Protein AF-A0A2D9I6U7-F1 (afdb_monomer)

Radius of gyration: 21.04 Å; Cα contacts (8 Å, |Δi|>4): 137; chains: 1; bounding box: 51×31×66 Å

pLDDT: mean 86.81, std 11.87, range [33.44, 97.38]

Foldseek 3Di:
DQAAFAADPPARPLVVVLVVLVVLVVVLVVVLVVLVVVLVVVCVVVVPDPVVNVVSVVVSVVVNLVSLQVSLLVVLVSLLVSLLVSLLVSVVVVVDDPVVSVVLCPDDVPRDSLNSSVSSCVSNVHDPLPVLSVLSVVSVVLSVCVVPDVVCCVVRGQDPVSSVVNSVSSSVNSVVSSVRHDHDPPPPD

Nearest PDB structures (foldseek):
  8glv-assembly1_Em  TM=2.789E-01  e=3.039E+00  Chlamydomonas reinhardtii
  7vg4-assembly1_A  TM=2.888E-01  e=3.902E+00  Methylorubrum extorquens AM1
  2cmr-assembly1_A  TM=2.582E-01  e=7.105E+00  Human immunodeficiency virus 1

Structure (mmCIF, N/CA/C/O backbone):
data_AF-A0A2D9I6U7-F1
#
_entry.id   AF-A0A2D9I6U7-F1
#
loop_
_atom_site.group_PDB
_atom_site.id
_atom_site.type_symbol
_atom_site.label_atom_id
_atom_site.label_alt_id
_atom_site.label_comp_id
_atom_site.label_asym_id
_atom_site.label_entity_id
_atom_site.label_seq_id
_atom_site.pdbx_PDB_ins_code
_atom_site.Cartn_x
_atom_site.Cartn_y
_atom_site.Cartn_z
_atom_site.occupancy
_atom_site.B_iso_or_equiv
_atom_site.auth_seq_id
_atom_site.auth_comp_id
_atom_site.auth_asym_id
_atom_site.auth_atom_id
_atom_site.pdbx_PDB_model_num
ATOM 1 N N . MET A 1 1 ? -17.212 -1.244 26.642 1.00 57.50 1 MET A N 1
ATOM 2 C CA . MET A 1 1 ? -17.766 -0.386 25.574 1.00 57.50 1 MET A CA 1
ATOM 3 C C . MET A 1 1 ? -17.287 -0.973 24.260 1.00 57.50 1 MET A C 1
ATOM 5 O O . MET A 1 1 ? -16.111 -1.303 24.193 1.00 57.50 1 MET A O 1
ATOM 9 N N . ALA A 1 2 ? -18.174 -1.220 23.296 1.00 78.88 2 ALA A N 1
ATOM 10 C CA . ALA A 1 2 ? -17.746 -1.692 21.978 1.00 78.88 2 ALA A CA 1
ATOM 11 C C . ALA A 1 2 ? -17.066 -0.528 21.247 1.00 78.88 2 ALA A C 1
ATOM 13 O O . ALA A 1 2 ? -17.628 0.569 21.226 1.00 78.88 2 ALA A O 1
ATOM 14 N N . LEU A 1 3 ? -15.861 -0.754 20.724 1.00 87.62 3 LEU A N 1
ATOM 15 C CA . LEU A 1 3 ? -15.153 0.247 19.933 1.00 87.62 3 LEU A CA 1
ATOM 16 C C . LEU A 1 3 ? -15.814 0.363 18.564 1.00 87.62 3 LEU A C 1
ATOM 18 O O . LEU A 1 3 ? -16.346 -0.618 18.050 1.00 87.62 3 LEU A O 1
ATOM 22 N N . LYS A 1 4 ? -15.772 1.554 17.974 1.00 89.81 4 LYS A N 1
ATOM 23 C CA . LYS A 1 4 ? -16.285 1.802 16.624 1.00 89.81 4 LYS A CA 1
ATOM 24 C C . LYS A 1 4 ? -15.306 2.633 15.819 1.00 89.81 4 LYS A C 1
ATOM 26 O O . LYS A 1 4 ? -14.623 3.482 16.386 1.00 89.81 4 LYS A O 1
ATOM 31 N N . LEU A 1 5 ? -15.262 2.421 14.508 1.00 89.19 5 LEU A N 1
ATOM 32 C CA . LEU A 1 5 ? -14.580 3.353 13.619 1.00 89.19 5 LEU A CA 1
ATOM 33 C C . LEU A 1 5 ? -15.392 4.649 13.556 1.00 89.19 5 LEU A C 1
ATOM 35 O O . LEU A 1 5 ? -16.536 4.671 13.105 1.00 89.19 5 LEU A O 1
ATOM 39 N N . VAL A 1 6 ? -14.808 5.721 14.080 1.00 85.69 6 VAL A N 1
ATOM 40 C CA . VAL A 1 6 ? -15.422 7.040 14.174 1.00 85.69 6 VAL A CA 1
ATOM 41 C C . VAL A 1 6 ? -15.004 7.872 12.975 1.00 85.69 6 VAL A C 1
ATOM 43 O O . VAL A 1 6 ? -13.815 8.102 12.726 1.00 85.69 6 VAL A O 1
ATOM 46 N N . ARG A 1 7 ? -16.006 8.390 12.272 1.00 84.88 7 ARG A N 1
ATOM 47 C CA . ARG A 1 7 ? -15.823 9.360 11.201 1.00 84.88 7 ARG A CA 1
ATOM 48 C C . ARG A 1 7 ? -15.439 10.727 11.767 1.00 84.88 7 ARG A C 1
ATOM 50 O O . ARG A 1 7 ? -16.099 11.246 12.670 1.00 84.88 7 ARG A O 1
ATOM 57 N N . GLY A 1 8 ? -14.411 11.349 11.192 1.00 72.75 8 GLY A N 1
ATOM 58 C CA . GLY A 1 8 ? -14.067 12.741 11.483 1.00 72.75 8 GLY A CA 1
ATOM 59 C C . GLY A 1 8 ? -15.193 13.718 11.106 1.00 72.75 8 GLY A C 1
ATOM 60 O O . GLY A 1 8 ? -15.995 13.455 10.211 1.00 72.75 8 GLY A O 1
ATOM 61 N N . PHE A 1 9 ? -15.234 14.885 11.763 1.00 64.38 9 PHE A N 1
ATOM 62 C CA . PHE A 1 9 ? -16.321 15.879 11.652 1.00 64.38 9 PHE A CA 1
ATOM 63 C C . PHE A 1 9 ? -16.587 16.395 10.218 1.00 64.38 9 PHE A C 1
ATOM 65 O O . PHE A 1 9 ? -17.665 16.914 9.947 1.00 64.38 9 PHE A O 1
ATOM 72 N N . ILE A 1 10 ? -15.632 16.243 9.289 1.00 65.62 10 ILE A N 1
ATOM 73 C CA . ILE A 1 10 ? -15.738 16.733 7.899 1.00 65.62 10 ILE A CA 1
ATOM 74 C C . ILE A 1 10 ? -15.451 15.627 6.877 1.00 65.62 10 ILE A C 1
ATOM 76 O O . ILE A 1 10 ? -16.138 15.528 5.862 1.00 65.62 10 ILE A O 1
ATOM 80 N N . MET A 1 11 ? -14.460 14.773 7.133 1.00 67.19 11 MET A N 1
ATOM 81 C CA . MET A 1 11 ? -14.102 13.672 6.243 1.00 67.19 11 MET A CA 1
ATOM 82 C C . MET A 1 11 ? -13.792 12.408 7.040 1.00 67.19 11 MET A C 1
ATOM 84 O O . MET A 1 11 ? -13.332 12.519 8.180 1.00 67.19 11 MET A O 1
ATOM 88 N N . PRO A 1 12 ? -13.985 11.228 6.427 1.00 78.69 12 PRO A N 1
ATOM 89 C CA . PRO A 1 12 ? -13.456 9.989 6.961 1.00 78.69 12 PRO A CA 1
ATOM 90 C C . PRO A 1 12 ? -11.951 10.103 7.193 1.00 78.69 12 PRO A C 1
ATOM 92 O O . PRO A 1 12 ? -11.220 10.606 6.334 1.00 78.69 12 PRO A O 1
ATOM 95 N N . SER A 1 13 ? -11.480 9.613 8.329 1.00 84.81 13 SER A N 1
ATOM 96 C CA . SER A 1 13 ? -10.062 9.619 8.680 1.00 84.81 13 SER A CA 1
ATOM 97 C C . SER A 1 13 ? -9.265 8.741 7.707 1.00 84.81 13 SER A C 1
ATOM 99 O O . SER A 1 13 ? -8.177 9.126 7.274 1.00 84.81 13 SER A O 1
ATOM 101 N N . ALA A 1 14 ? -9.843 7.618 7.265 1.00 92.00 14 ALA A N 1
ATOM 102 C CA . ALA A 1 14 ? -9.250 6.719 6.276 1.00 92.00 14 ALA A CA 1
ATOM 103 C C . ALA A 1 14 ? -9.105 7.354 4.877 1.00 92.00 14 ALA A C 1
ATOM 105 O O . ALA A 1 14 ? -8.199 6.989 4.122 1.00 92.00 14 ALA A O 1
ATOM 106 N N . LEU A 1 15 ? -9.935 8.352 4.531 1.00 91.75 15 LEU A N 1
ATOM 107 C CA . LEU A 1 15 ? -9.939 8.972 3.198 1.00 91.75 15 LEU A CA 1
ATOM 108 C C . LEU A 1 15 ? -8.605 9.656 2.886 1.00 91.75 15 LEU A C 1
ATOM 110 O O . LEU A 1 15 ? -8.134 9.607 1.751 1.00 91.75 15 LEU A O 1
ATOM 114 N N . LYS A 1 16 ? -7.963 10.250 3.898 1.00 92.12 16 LYS A N 1
ATOM 115 C CA . LYS A 1 16 ? -6.628 10.847 3.762 1.00 92.12 16 LYS A CA 1
ATOM 116 C C . LYS A 1 16 ? -5.625 9.830 3.211 1.00 92.12 16 LYS A C 1
ATOM 118 O O . LYS A 1 16 ? -4.882 10.149 2.285 1.00 92.12 16 LYS A O 1
ATOM 123 N N . TYR A 1 17 ? -5.619 8.620 3.760 1.00 94.19 17 TYR A N 1
ATOM 124 C CA . TYR A 1 17 ? -4.678 7.568 3.380 1.00 94.19 17 TYR A CA 1
ATOM 125 C C . TYR A 1 17 ? -5.018 6.963 2.014 1.00 94.19 17 TYR A C 1
ATOM 127 O O . TYR A 1 17 ? -4.118 6.733 1.204 1.00 94.19 17 TYR A O 1
ATOM 135 N N . LEU A 1 18 ? -6.312 6.837 1.690 1.00 95.38 18 LEU A N 1
ATOM 136 C CA . LEU A 1 18 ? -6.757 6.492 0.337 1.00 95.38 18 LEU A CA 1
ATOM 137 C C . LEU A 1 18 ? -6.241 7.503 -0.699 1.00 95.38 18 LEU A C 1
ATOM 139 O O . LEU A 1 18 ? -5.624 7.112 -1.688 1.00 95.38 18 LEU A O 1
ATOM 143 N N . MET A 1 19 ? -6.440 8.805 -0.465 1.00 94.56 19 MET A N 1
ATOM 144 C CA . MET A 1 19 ? -5.974 9.860 -1.375 1.00 94.56 19 MET A CA 1
ATOM 145 C C . MET A 1 19 ? -4.452 9.840 -1.542 1.00 94.56 19 MET A C 1
ATOM 147 O O . MET A 1 19 ? -3.946 9.976 -2.656 1.00 94.56 19 MET A O 1
ATOM 151 N N . GLN A 1 20 ? -3.712 9.642 -0.449 1.00 93.75 20 GLN A N 1
ATOM 152 C CA . GLN A 1 20 ? -2.256 9.532 -0.497 1.00 93.75 20 GLN A CA 1
ATOM 153 C C . GLN A 1 20 ? -1.802 8.321 -1.323 1.00 93.75 20 GLN A C 1
ATOM 155 O O . GLN A 1 20 ? -0.896 8.469 -2.141 1.00 93.75 20 GLN A O 1
ATOM 160 N N . SER A 1 21 ? -2.449 7.160 -1.175 1.00 94.25 21 SER A N 1
ATOM 161 C CA . SER A 1 21 ? -2.187 5.978 -2.007 1.00 94.25 21 SER A CA 1
ATOM 162 C C . SER A 1 21 ? -2.495 6.240 -3.487 1.00 94.25 21 SER A C 1
ATOM 164 O O . SER A 1 21 ? -1.663 5.957 -4.347 1.00 94.25 21 SER A O 1
ATOM 166 N N . LEU A 1 22 ? -3.625 6.878 -3.809 1.00 93.75 22 LEU A N 1
ATOM 167 C CA . LEU A 1 22 ? -3.978 7.225 -5.193 1.00 93.75 22 LEU A CA 1
ATOM 168 C C . LEU A 1 22 ? -2.970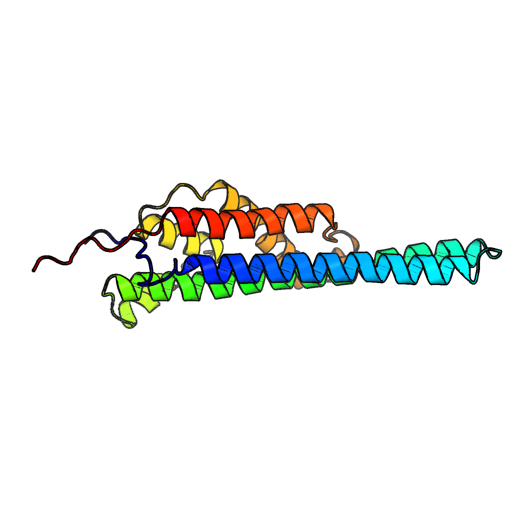 8.188 -5.838 1.00 93.75 22 LEU A C 1
ATOM 170 O O . LEU A 1 22 ? -2.576 7.982 -6.984 1.00 93.75 22 LEU A O 1
ATOM 174 N N . HIS A 1 23 ? -2.486 9.196 -5.107 1.00 93.75 23 HIS A N 1
ATOM 175 C CA . HIS A 1 23 ? -1.435 10.083 -5.615 1.00 93.75 23 HIS A CA 1
ATOM 176 C C . HIS A 1 23 ? -0.136 9.329 -5.925 1.00 93.75 23 HIS A C 1
ATOM 178 O O . HIS A 1 23 ? 0.534 9.638 -6.910 1.00 93.75 23 HIS A O 1
ATOM 184 N N . ARG A 1 24 ? 0.229 8.339 -5.101 1.00 92.81 24 ARG A N 1
ATOM 1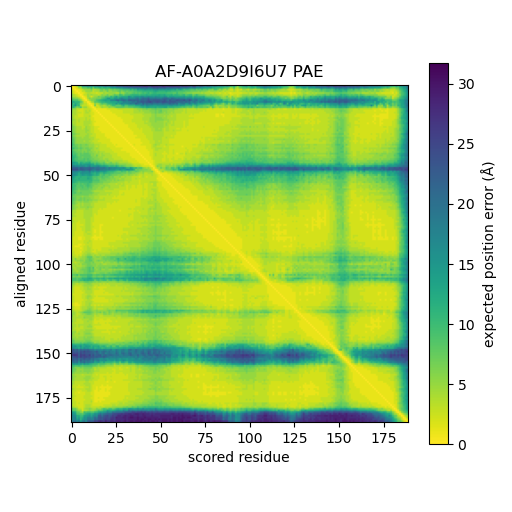85 C CA . ARG A 1 24 ? 1.435 7.526 -5.319 1.00 92.81 24 ARG A CA 1
ATOM 186 C C . ARG A 1 24 ? 1.283 6.610 -6.529 1.00 92.81 24 ARG A C 1
ATOM 188 O O . ARG A 1 24 ? 2.220 6.537 -7.324 1.00 92.81 24 ARG A O 1
ATOM 195 N N . LYS A 1 25 ? 0.097 6.022 -6.728 1.00 93.31 25 LYS A N 1
ATOM 196 C CA . LYS A 1 25 ? -0.256 5.307 -7.962 1.00 93.31 25 LYS A CA 1
ATOM 197 C C . LYS A 1 25 ? -0.006 6.179 -9.190 1.00 93.31 25 LYS A C 1
ATOM 199 O O . LYS A 1 25 ? 0.790 5.806 -10.047 1.00 93.31 25 LYS A O 1
ATOM 204 N N . SER A 1 26 ? -0.625 7.359 -9.236 1.00 93.88 26 SER A N 1
ATOM 205 C CA . SER A 1 26 ? -0.495 8.263 -10.379 1.00 93.88 26 SER A CA 1
ATOM 206 C C . SER A 1 26 ? 0.946 8.712 -10.598 1.00 93.88 26 SER A C 1
ATOM 208 O O . SER A 1 26 ? 1.407 8.745 -11.734 1.00 93.88 26 SER A O 1
ATOM 210 N N . ALA A 1 27 ? 1.698 9.005 -9.533 1.00 92.75 27 ALA A N 1
ATOM 211 C CA . ALA A 1 27 ? 3.110 9.364 -9.652 1.00 92.75 27 ALA A CA 1
ATOM 212 C C . ALA A 1 27 ? 3.941 8.255 -10.324 1.00 92.75 27 ALA A C 1
ATOM 214 O O . ALA A 1 27 ? 4.774 8.552 -11.180 1.00 92.75 27 ALA A O 1
ATOM 215 N N . LEU A 1 28 ? 3.700 6.985 -9.982 1.00 92.25 28 LEU A N 1
ATOM 216 C CA . LEU A 1 28 ? 4.389 5.868 -10.625 1.00 92.25 28 LEU A CA 1
ATOM 217 C C . LEU A 1 28 ? 3.923 5.659 -12.074 1.00 92.25 28 LEU A C 1
ATOM 219 O O . LEU A 1 28 ? 4.762 5.417 -12.937 1.00 92.25 28 LEU A O 1
ATOM 223 N N . GLU A 1 29 ? 2.630 5.816 -12.372 1.00 93.25 29 GLU A N 1
ATOM 224 C CA . GLU A 1 29 ? 2.117 5.786 -13.753 1.00 93.25 29 GLU A CA 1
ATOM 225 C C . GLU A 1 29 ? 2.808 6.847 -14.627 1.00 93.25 29 GLU A C 1
ATOM 227 O O . GLU A 1 29 ? 3.261 6.542 -15.734 1.00 93.25 29 GLU A O 1
ATOM 232 N N . TYR A 1 30 ? 2.974 8.069 -14.107 1.00 93.50 30 TYR A N 1
ATOM 233 C CA . TYR A 1 30 ? 3.717 9.136 -14.783 1.00 93.50 30 TYR A CA 1
ATOM 234 C C . TYR A 1 30 ? 5.184 8.770 -15.018 1.00 93.50 30 TYR A C 1
ATOM 236 O O . TYR A 1 30 ? 5.695 9.012 -16.112 1.00 93.50 30 TYR A O 1
ATOM 244 N N . LEU A 1 31 ? 5.859 8.175 -14.030 1.00 91.75 31 LEU A N 1
ATOM 245 C CA . LEU A 1 31 ? 7.253 7.741 -14.171 1.00 91.75 31 LEU A CA 1
ATOM 246 C C . LEU A 1 31 ? 7.399 6.657 -15.244 1.00 91.75 31 LEU A C 1
ATOM 248 O O . LEU A 1 31 ? 8.216 6.805 -16.148 1.00 91.75 31 LEU A O 1
ATOM 252 N N . VAL A 1 32 ? 6.569 5.611 -15.201 1.00 91.44 32 VAL A N 1
ATOM 253 C CA . VAL A 1 32 ? 6.591 4.510 -16.181 1.00 91.44 32 VAL A CA 1
ATOM 254 C C . VAL A 1 32 ? 6.331 5.026 -17.598 1.00 91.44 32 VAL A C 1
ATOM 256 O O . VAL A 1 32 ? 7.013 4.632 -18.554 1.00 91.44 32 VAL A O 1
ATOM 259 N N . HIS A 1 33 ? 5.356 5.928 -17.742 1.00 92.88 33 HIS A N 1
ATOM 260 C CA . HIS A 1 33 ? 5.046 6.552 -19.022 1.00 92.88 33 HIS A CA 1
ATOM 261 C C . HIS A 1 33 ? 6.210 7.414 -19.523 1.00 92.88 33 HIS A C 1
ATOM 263 O O . HIS A 1 33 ? 6.650 7.239 -20.659 1.00 92.88 33 HIS A O 1
ATOM 269 N N . GLY A 1 34 ? 6.752 8.286 -18.668 1.00 93.19 34 GLY A N 1
ATOM 270 C CA . GLY A 1 34 ? 7.883 9.155 -18.990 1.00 93.19 34 GLY A CA 1
ATOM 271 C C . GLY A 1 34 ? 9.123 8.372 -19.420 1.00 93.19 34 GLY A C 1
ATOM 272 O O . GLY A 1 34 ? 9.689 8.658 -20.472 1.00 93.19 34 GLY A O 1
ATOM 273 N N . THR A 1 35 ? 9.491 7.317 -18.687 1.00 92.69 35 THR A N 1
ATOM 274 C CA . THR A 1 35 ? 10.595 6.419 -19.064 1.00 92.69 35 THR A CA 1
ATOM 275 C C . THR A 1 35 ? 10.359 5.780 -20.433 1.00 92.69 35 THR A C 1
ATOM 277 O O . THR A 1 35 ? 11.277 5.681 -21.242 1.00 92.69 35 THR A O 1
ATOM 280 N N . SER A 1 36 ? 9.120 5.384 -20.734 1.00 89.88 36 SER A N 1
ATOM 281 C CA . SER A 1 36 ? 8.778 4.789 -22.031 1.00 89.88 36 SER A CA 1
ATOM 282 C C . SER A 1 36 ? 8.806 5.797 -23.188 1.00 89.88 36 SER A C 1
ATOM 284 O O . SER A 1 36 ? 9.062 5.398 -24.324 1.00 89.88 36 SER A O 1
ATOM 286 N N . LEU A 1 37 ? 8.551 7.084 -22.928 1.00 92.94 37 LEU A N 1
ATOM 287 C CA . LEU A 1 37 ? 8.709 8.152 -23.920 1.00 92.94 37 LEU A CA 1
ATOM 288 C C . LEU A 1 37 ? 10.186 8.424 -24.216 1.00 92.94 37 LEU A C 1
ATOM 290 O O . LEU A 1 37 ? 10.565 8.425 -25.383 1.00 92.94 37 LEU A O 1
ATOM 294 N N . VAL A 1 38 ? 11.014 8.568 -23.176 1.00 92.06 38 VAL A N 1
ATOM 295 C CA . VAL A 1 38 ? 12.464 8.787 -23.322 1.00 92.06 38 VAL A CA 1
ATOM 296 C C . VAL A 1 38 ? 13.112 7.638 -24.090 1.00 92.06 38 VAL A C 1
ATOM 298 O O . VAL A 1 38 ? 13.842 7.870 -25.045 1.00 92.06 38 VAL A O 1
ATOM 301 N N . HIS A 1 39 ? 12.782 6.395 -23.736 1.00 91.19 39 HIS A N 1
ATOM 302 C CA . HIS A 1 39 ? 13.262 5.215 -24.454 1.00 91.19 39 HIS A CA 1
ATOM 303 C C . HIS A 1 39 ? 12.925 5.257 -25.952 1.00 91.19 39 HIS A C 1
ATOM 305 O O . HIS A 1 39 ? 13.770 4.978 -26.799 1.00 91.19 39 HIS A O 1
ATOM 311 N N . ARG A 1 40 ? 11.687 5.634 -26.295 1.00 89.75 40 ARG A N 1
ATOM 312 C CA . ARG A 1 40 ? 11.254 5.744 -27.693 1.00 89.75 40 ARG A CA 1
ATOM 313 C C . ARG A 1 40 ? 12.040 6.813 -28.438 1.00 89.75 40 ARG A C 1
ATOM 315 O O . ARG A 1 40 ? 12.476 6.564 -29.554 1.00 89.75 40 ARG A O 1
ATOM 322 N N . GLU A 1 41 ? 12.234 7.971 -27.819 1.00 91.25 41 GLU A N 1
ATOM 323 C CA . GLU A 1 41 ? 13.017 9.060 -28.397 1.00 91.25 41 GLU A CA 1
ATOM 324 C C . GLU A 1 41 ? 14.470 8.631 -28.637 1.00 91.25 41 GLU A C 1
ATOM 326 O O . GLU A 1 41 ? 15.010 8.878 -29.713 1.00 91.25 41 GLU A O 1
ATOM 331 N N . ILE A 1 42 ? 15.082 7.912 -27.691 1.00 88.44 42 ILE A N 1
ATOM 332 C CA . ILE A 1 42 ? 16.430 7.352 -27.851 1.00 88.44 42 ILE A CA 1
ATOM 333 C C . ILE A 1 42 ? 16.466 6.375 -29.033 1.00 88.44 42 ILE A C 1
ATOM 335 O O . ILE A 1 42 ? 17.285 6.542 -29.936 1.00 88.44 42 ILE A O 1
ATOM 339 N N . LEU A 1 43 ? 15.553 5.400 -29.091 1.00 88.38 43 LEU A N 1
ATOM 340 C CA . LEU A 1 43 ? 15.483 4.461 -30.216 1.00 88.38 43 LEU A CA 1
ATOM 341 C C . LEU A 1 43 ? 15.271 5.172 -31.556 1.00 88.38 43 LEU A C 1
ATOM 343 O O . LEU A 1 43 ? 15.794 4.731 -32.578 1.00 88.38 43 LEU A O 1
ATOM 347 N N . GLU A 1 44 ? 14.535 6.284 -31.568 1.00 88.75 44 GLU A N 1
ATOM 348 C CA . GLU A 1 44 ? 14.318 7.057 -32.782 1.00 88.75 44 GLU A CA 1
ATOM 349 C C . GLU A 1 44 ? 15.581 7.761 -33.307 1.00 88.75 44 GLU A C 1
ATOM 351 O O . GLU A 1 44 ? 15.693 7.973 -34.517 1.00 88.75 44 GLU A O 1
ATOM 356 N N . HIS A 1 45 ? 16.537 8.081 -32.436 1.00 85.62 45 HIS A N 1
ATOM 357 C CA . HIS A 1 45 ? 17.807 8.703 -32.819 1.00 85.62 45 HIS A CA 1
ATOM 358 C C . HIS A 1 45 ? 18.853 7.688 -33.308 1.00 85.62 45 HIS A C 1
ATOM 360 O O . HIS A 1 45 ? 19.718 8.051 -34.101 1.00 85.62 45 HIS A O 1
ATOM 366 N N . TYR A 1 46 ? 18.757 6.423 -32.888 1.00 81.62 46 TYR A N 1
ATOM 367 C CA . TYR A 1 46 ? 19.749 5.373 -33.172 1.00 81.62 46 TYR A CA 1
ATOM 368 C C . TYR A 1 46 ? 19.174 4.190 -33.980 1.00 81.62 46 TYR A C 1
ATOM 370 O O . TYR A 1 46 ? 19.653 3.064 -33.874 1.00 81.62 46 TYR A O 1
ATOM 378 N N . LYS A 1 47 ? 18.150 4.443 -34.812 1.00 72.44 47 LYS A N 1
ATOM 379 C CA . LYS A 1 47 ? 17.330 3.433 -35.528 1.00 72.44 47 LYS A CA 1
ATOM 380 C C . LYS A 1 47 ? 18.102 2.396 -36.356 1.00 72.44 47 LYS A C 1
ATOM 382 O O . LYS A 1 47 ? 17.537 1.356 -36.681 1.00 72.44 47 LYS A O 1
ATOM 387 N N . GLU A 1 48 ? 19.336 2.693 -36.751 1.00 78.12 48 GLU A N 1
ATOM 388 C CA . GLU A 1 48 ? 20.120 1.873 -37.683 1.00 78.12 48 GLU A CA 1
ATOM 389 C C . GLU A 1 48 ? 21.070 0.881 -36.995 1.00 78.12 48 GLU A C 1
ATOM 391 O O . GLU A 1 48 ? 21.665 0.059 -37.688 1.00 78.12 48 GLU A O 1
ATOM 396 N N . ASP A 1 49 ? 21.199 0.917 -35.662 1.00 86.69 49 ASP A N 1
ATOM 397 C CA . ASP A 1 49 ? 22.053 -0.001 -34.896 1.00 86.69 49 ASP A CA 1
ATOM 398 C C . ASP A 1 49 ? 21.205 -1.022 -34.104 1.00 86.69 49 ASP A C 1
ATOM 400 O O . ASP A 1 49 ? 20.659 -0.697 -33.043 1.00 86.69 49 ASP A O 1
ATOM 404 N N . PRO A 1 50 ? 21.092 -2.279 -34.584 1.00 83.44 50 PRO A N 1
ATOM 405 C CA . PRO A 1 50 ? 20.348 -3.329 -33.892 1.00 83.44 50 PRO A CA 1
ATOM 406 C C . PRO A 1 50 ? 20.913 -3.673 -32.509 1.00 83.44 50 PRO A C 1
ATOM 408 O O . PRO A 1 50 ? 20.141 -3.982 -31.602 1.00 83.44 50 PRO A O 1
ATOM 411 N N . CYS A 1 51 ? 22.237 -3.606 -32.330 1.00 86.38 51 CYS A N 1
ATOM 412 C CA . CYS A 1 51 ? 22.882 -3.894 -31.048 1.00 86.38 51 CYS A CA 1
ATOM 413 C C . CYS A 1 51 ? 22.539 -2.812 -30.020 1.00 86.38 51 CYS A C 1
ATOM 415 O O . CYS A 1 51 ? 22.264 -3.119 -28.859 1.00 86.38 51 CYS A O 1
ATOM 417 N N . PHE A 1 52 ? 22.513 -1.548 -30.449 1.00 88.00 52 PHE A N 1
ATOM 418 C CA . PHE A 1 52 ? 22.085 -0.442 -29.599 1.00 88.00 52 PHE A CA 1
ATOM 419 C C . PHE A 1 52 ? 20.601 -0.551 -29.231 1.00 88.00 52 PHE A C 1
ATOM 421 O O . PHE A 1 52 ? 20.246 -0.370 -28.068 1.00 88.00 52 PHE A O 1
ATOM 428 N N . ALA A 1 53 ? 19.736 -0.884 -30.194 1.00 85.00 53 ALA A N 1
ATOM 429 C CA . ALA A 1 53 ? 18.306 -1.037 -29.941 1.00 85.00 53 ALA A CA 1
ATOM 430 C C . ALA A 1 53 ? 18.020 -2.122 -28.890 1.00 85.00 53 ALA A C 1
ATOM 432 O O . ALA A 1 53 ? 17.210 -1.914 -27.988 1.00 85.00 53 ALA A O 1
ATOM 433 N N . GLU A 1 54 ? 18.714 -3.258 -28.971 1.00 86.25 54 GLU A N 1
ATOM 434 C CA . GLU A 1 54 ? 18.614 -4.324 -27.976 1.00 86.25 54 GLU A CA 1
ATOM 435 C C . GLU A 1 54 ? 19.135 -3.870 -26.600 1.00 86.25 54 GLU A C 1
ATOM 437 O O . GLU A 1 54 ? 18.431 -4.013 -25.597 1.00 86.25 54 GLU A O 1
ATOM 442 N N . PHE A 1 55 ? 20.323 -3.257 -26.542 1.00 88.25 55 PHE A N 1
ATOM 443 C CA . PHE A 1 55 ? 20.892 -2.707 -25.305 1.00 88.25 55 PHE A CA 1
ATOM 444 C C . PHE A 1 55 ? 19.945 -1.713 -24.614 1.00 88.25 55 PHE A C 1
ATOM 446 O O . PHE A 1 55 ? 19.754 -1.752 -23.397 1.00 88.25 55 PHE A O 1
ATOM 453 N N . GLU A 1 56 ? 19.298 -0.852 -25.391 1.00 88.75 56 GLU A N 1
ATOM 454 C CA . GLU A 1 56 ? 18.385 0.167 -24.888 1.00 88.75 56 GLU A CA 1
ATOM 455 C C . GLU A 1 56 ? 17.075 -0.431 -24.338 1.00 88.75 56 GLU A C 1
ATOM 457 O O . GLU A 1 56 ? 16.530 0.061 -23.347 1.00 88.75 56 GLU A O 1
ATOM 462 N N . VAL A 1 57 ? 16.593 -1.547 -24.898 1.00 87.50 57 VAL A N 1
ATOM 463 C CA . VAL A 1 57 ? 15.470 -2.307 -24.316 1.00 87.50 57 VAL A CA 1
ATOM 464 C C . VAL A 1 57 ? 15.846 -2.877 -22.945 1.00 87.50 57 VAL A C 1
ATOM 466 O O . VAL A 1 57 ? 15.056 -2.761 -22.002 1.00 87.50 57 VAL A O 1
ATOM 469 N N . TYR A 1 58 ? 17.050 -3.442 -22.800 1.00 87.69 58 TYR A N 1
ATOM 470 C CA . TYR A 1 58 ? 17.535 -3.928 -21.503 1.00 87.69 58 TYR A CA 1
ATOM 471 C C . TYR A 1 58 ? 17.652 -2.796 -20.476 1.00 87.69 58 TYR A C 1
ATOM 473 O O . TYR A 1 58 ? 17.192 -2.957 -19.344 1.00 87.69 58 TYR A O 1
ATOM 481 N N . ASN A 1 59 ? 18.183 -1.633 -20.870 1.00 88.88 59 ASN A N 1
ATOM 482 C CA . ASN A 1 59 ? 18.264 -0.464 -19.989 1.00 88.88 59 ASN A CA 1
ATOM 483 C C . ASN A 1 59 ? 16.884 -0.015 -19.513 1.00 88.88 59 ASN A C 1
ATOM 485 O O . ASN A 1 59 ? 16.678 0.161 -18.311 1.00 88.88 59 ASN A O 1
ATOM 489 N N . ARG A 1 60 ? 15.918 0.129 -20.432 1.00 90.88 60 ARG A N 1
ATOM 490 C CA . ARG A 1 60 ? 14.543 0.493 -20.072 1.00 90.88 60 ARG A CA 1
ATOM 491 C C . ARG A 1 60 ? 13.963 -0.483 -19.056 1.00 90.88 60 ARG A C 1
ATOM 493 O O . ARG A 1 60 ? 13.387 -0.043 -18.062 1.00 90.88 60 ARG A O 1
ATOM 500 N N . ASN A 1 61 ? 14.084 -1.784 -19.307 1.00 88.31 61 ASN A N 1
ATOM 501 C CA . ASN A 1 61 ? 13.508 -2.798 -18.426 1.00 88.31 61 ASN A CA 1
ATOM 502 C C . ASN A 1 61 ? 14.170 -2.768 -17.045 1.00 88.31 61 ASN A C 1
ATOM 504 O O . ASN A 1 61 ? 13.457 -2.695 -16.050 1.00 88.31 61 ASN A O 1
ATOM 508 N N . SER A 1 62 ? 15.501 -2.677 -16.978 1.00 87.19 62 SER A N 1
ATOM 509 C CA . SER A 1 62 ? 16.229 -2.568 -15.707 1.00 87.19 62 SER A CA 1
ATOM 510 C C . SER A 1 62 ? 15.841 -1.315 -14.907 1.00 87.19 62 SER A C 1
ATOM 512 O O . SER A 1 62 ? 15.659 -1.375 -13.685 1.00 87.19 62 SER A O 1
ATOM 514 N N . ILE A 1 63 ? 15.659 -0.173 -15.583 1.00 89.94 63 ILE A N 1
ATOM 515 C CA . ILE A 1 63 ? 15.187 1.065 -14.950 1.00 89.94 63 ILE A CA 1
ATOM 516 C C . ILE A 1 63 ? 13.779 0.869 -14.381 1.00 89.94 63 ILE A C 1
ATOM 518 O O . ILE A 1 63 ? 13.534 1.208 -13.222 1.00 89.94 63 ILE A O 1
ATOM 522 N N . LEU A 1 64 ? 12.854 0.316 -15.172 1.00 89.94 64 LEU A N 1
ATOM 523 C CA . LEU A 1 64 ? 11.477 0.089 -14.736 1.00 89.94 64 LEU A CA 1
ATOM 524 C C . LEU A 1 64 ? 11.405 -0.898 -13.567 1.00 89.94 64 LEU A C 1
ATOM 526 O O . LEU A 1 64 ? 10.722 -0.610 -12.589 1.00 89.94 64 LEU A O 1
ATOM 530 N N . GLU A 1 65 ? 12.139 -2.007 -13.624 1.00 87.25 65 GLU A N 1
ATOM 531 C CA . GLU A 1 65 ? 12.237 -2.987 -12.536 1.00 87.25 65 GLU A CA 1
ATOM 532 C C . GLU A 1 65 ? 12.725 -2.334 -11.241 1.00 87.25 65 GLU A C 1
ATOM 534 O O . GLU A 1 65 ? 12.115 -2.500 -10.184 1.00 87.25 65 GLU A O 1
ATOM 539 N N . THR A 1 66 ? 13.775 -1.515 -11.324 1.00 87.50 66 THR A N 1
ATOM 540 C CA . THR A 1 66 ? 14.330 -0.804 -10.165 1.00 87.50 66 THR A CA 1
ATOM 541 C C . THR A 1 66 ? 13.316 0.172 -9.562 1.00 87.50 66 THR A C 1
ATOM 543 O O . THR A 1 66 ? 13.130 0.210 -8.341 1.00 87.50 66 THR A O 1
ATOM 546 N N . LEU A 1 67 ? 12.635 0.955 -10.406 1.00 90.06 67 LEU A N 1
ATOM 547 C CA . LEU A 1 67 ? 11.618 1.916 -9.973 1.00 90.06 67 LEU A CA 1
ATOM 548 C C . LEU A 1 67 ? 10.419 1.218 -9.324 1.00 90.06 67 LEU A C 1
ATOM 550 O O . LEU A 1 67 ? 9.976 1.634 -8.251 1.00 90.06 67 LEU A O 1
ATOM 554 N N . VAL A 1 68 ? 9.919 0.145 -9.942 1.00 90.94 68 VAL A N 1
ATOM 555 C CA . VAL A 1 68 ? 8.787 -0.644 -9.439 1.00 90.94 68 VAL A CA 1
ATOM 556 C C . VAL A 1 68 ? 9.143 -1.315 -8.116 1.00 90.94 68 VAL A C 1
ATOM 558 O O . VAL A 1 68 ? 8.378 -1.210 -7.158 1.00 90.94 68 VAL A O 1
ATOM 561 N N . GLN A 1 69 ? 10.324 -1.927 -8.010 1.00 88.81 69 GLN A N 1
ATOM 562 C CA . GLN A 1 69 ? 10.786 -2.558 -6.774 1.00 88.81 69 GLN A CA 1
ATOM 563 C C . GLN A 1 69 ? 10.902 -1.539 -5.630 1.00 88.81 69 GLN A C 1
ATOM 565 O O . GLN A 1 69 ? 10.449 -1.793 -4.509 1.00 88.81 69 GLN A O 1
ATOM 570 N N . GLY A 1 70 ? 11.471 -0.362 -5.908 1.00 89.56 70 GLY A N 1
ATOM 571 C CA . GLY A 1 70 ? 11.572 0.726 -4.935 1.00 89.56 70 GLY A CA 1
ATOM 572 C C . GLY A 1 70 ? 10.201 1.236 -4.484 1.00 89.56 70 GLY A C 1
ATOM 573 O O . GLY A 1 70 ? 9.963 1.401 -3.284 1.00 89.56 70 GLY A O 1
ATOM 574 N N . ALA A 1 71 ? 9.277 1.433 -5.429 1.00 92.44 71 ALA A N 1
ATOM 575 C CA . ALA A 1 71 ? 7.903 1.821 -5.134 1.00 92.44 71 ALA A CA 1
ATOM 576 C C . ALA A 1 71 ? 7.186 0.759 -4.289 1.00 92.44 71 ALA A C 1
ATOM 578 O O . ALA A 1 71 ? 6.532 1.106 -3.310 1.00 92.44 71 ALA A O 1
ATOM 579 N N . TYR A 1 72 ? 7.358 -0.527 -4.602 1.00 92.56 72 TYR A N 1
ATOM 580 C CA . TYR A 1 72 ? 6.730 -1.638 -3.887 1.00 92.56 72 TYR A CA 1
ATOM 581 C C . TYR A 1 72 ? 7.110 -1.674 -2.404 1.00 92.56 72 TYR A C 1
ATOM 583 O O . TYR A 1 72 ? 6.247 -1.711 -1.523 1.00 92.56 72 TYR A O 1
ATOM 591 N N . VAL A 1 73 ? 8.416 -1.609 -2.118 1.00 91.94 73 VAL A N 1
ATOM 592 C CA . VAL A 1 73 ? 8.941 -1.578 -0.744 1.00 91.94 73 VAL A CA 1
ATOM 593 C C . VAL A 1 73 ? 8.435 -0.341 -0.003 1.00 91.94 73 VAL A C 1
ATOM 595 O O . VAL A 1 73 ? 8.056 -0.423 1.170 1.00 91.94 73 VAL A O 1
ATOM 598 N N . ARG A 1 74 ? 8.413 0.810 -0.685 1.00 92.56 74 ARG A N 1
ATOM 599 C CA . ARG A 1 74 ? 7.924 2.067 -0.120 1.00 92.56 74 ARG A CA 1
ATOM 600 C C . ARG A 1 74 ? 6.439 1.997 0.226 1.00 92.56 74 ARG A C 1
ATOM 602 O O . ARG A 1 74 ? 6.086 2.404 1.330 1.00 92.56 74 ARG A O 1
ATOM 609 N N . GLU A 1 75 ? 5.591 1.484 -0.663 1.00 94.81 75 GLU A N 1
ATOM 610 C CA . GLU A 1 75 ? 4.145 1.390 -0.424 1.00 94.81 75 GLU A CA 1
ATOM 611 C C . GLU A 1 75 ? 3.822 0.523 0.787 1.00 94.81 75 GLU A C 1
ATOM 613 O O . GLU A 1 75 ? 3.042 0.942 1.638 1.00 94.81 75 GLU A O 1
ATOM 618 N N . PHE A 1 76 ? 4.479 -0.631 0.928 1.00 95.25 76 PHE A N 1
ATOM 619 C CA . PHE A 1 76 ? 4.279 -1.479 2.101 1.00 95.25 76 PHE A CA 1
ATOM 620 C C . PHE A 1 76 ? 4.632 -0.751 3.412 1.00 95.25 76 PHE A C 1
ATOM 622 O O . PHE A 1 76 ? 3.863 -0.773 4.374 1.00 95.25 76 PHE A O 1
ATOM 629 N N . HIS A 1 77 ? 5.783 -0.072 3.462 1.00 94.94 77 HIS A N 1
ATOM 630 C CA . HIS A 1 77 ? 6.210 0.641 4.670 1.00 94.94 77 HIS A CA 1
ATOM 631 C C . HIS A 1 77 ? 5.364 1.870 4.989 1.00 94.94 77 HIS A C 1
ATOM 633 O O . HIS A 1 77 ? 5.145 2.171 6.166 1.00 94.94 77 HIS A O 1
ATOM 639 N N . LEU A 1 78 ? 4.894 2.578 3.962 1.00 95.00 78 LEU A N 1
ATOM 640 C CA . LEU A 1 78 ? 3.950 3.672 4.145 1.00 95.00 78 LEU A CA 1
ATOM 641 C C . LEU A 1 78 ? 2.631 3.144 4.692 1.00 95.00 78 LEU A C 1
ATOM 643 O O . LEU A 1 78 ? 2.198 3.644 5.723 1.00 95.00 78 LEU A O 1
ATOM 647 N N . TRP A 1 79 ? 2.069 2.089 4.101 1.00 96.88 79 TRP A N 1
ATOM 648 C CA . TRP A 1 79 ? 0.853 1.463 4.613 1.00 96.88 79 TRP A CA 1
ATOM 649 C C . TRP A 1 79 ? 0.998 1.033 6.082 1.00 96.88 79 TRP A C 1
ATOM 651 O O . TRP A 1 79 ? 0.135 1.353 6.894 1.00 96.88 79 TRP A O 1
ATOM 661 N N . GLU A 1 80 ? 2.109 0.391 6.468 1.00 95.75 80 GLU A N 1
ATOM 662 C CA . GLU A 1 80 ? 2.358 0.003 7.868 1.00 95.75 80 GLU A CA 1
ATOM 663 C C . GLU A 1 80 ? 2.331 1.214 8.816 1.00 95.75 80 GLU A C 1
ATOM 665 O O . GLU A 1 80 ? 1.778 1.140 9.918 1.00 95.75 80 GLU A O 1
ATOM 670 N N . LYS A 1 81 ? 2.959 2.322 8.417 1.00 94.62 81 LYS A N 1
ATOM 671 C CA . LYS A 1 81 ? 2.994 3.549 9.215 1.00 94.62 81 LYS A CA 1
ATOM 672 C C . LYS A 1 81 ? 1.607 4.190 9.296 1.00 94.62 81 LYS A C 1
ATOM 674 O O . LYS A 1 81 ? 1.149 4.512 10.389 1.00 94.62 81 LYS A O 1
ATOM 679 N N . GLU A 1 82 ? 0.952 4.336 8.151 1.00 95.56 82 GLU A N 1
ATOM 680 C CA . GLU A 1 82 ? -0.372 4.936 7.992 1.00 95.56 82 GLU A CA 1
ATOM 681 C C . GLU A 1 82 ? -1.431 4.159 8.793 1.00 95.56 82 GLU A C 1
ATOM 683 O O . GLU A 1 82 ? -2.229 4.769 9.498 1.00 95.56 82 GLU A O 1
ATOM 688 N N . ALA A 1 83 ? -1.385 2.821 8.795 1.00 95.44 83 ALA A N 1
ATOM 689 C CA . ALA A 1 83 ? -2.276 1.979 9.596 1.00 95.44 83 ALA A CA 1
ATOM 690 C C . ALA A 1 83 ? -2.104 2.206 11.106 1.00 95.44 83 ALA A C 1
ATOM 692 O O . ALA A 1 83 ? -3.090 2.304 11.836 1.00 95.44 83 ALA A O 1
ATOM 693 N N . LYS A 1 84 ? -0.862 2.322 11.597 1.00 93.75 84 LYS A N 1
ATOM 694 C CA . LYS A 1 84 ? -0.605 2.594 13.023 1.00 93.75 84 LYS A CA 1
ATOM 695 C C . LYS A 1 84 ? -1.137 3.956 13.450 1.00 93.75 84 LYS A C 1
ATOM 697 O O . LYS A 1 84 ? -1.750 4.054 14.511 1.00 93.75 84 LYS A O 1
ATOM 702 N N . GLU A 1 85 ? -0.895 4.982 12.639 1.00 92.88 85 GLU A N 1
ATOM 703 C CA . GLU A 1 85 ? -1.423 6.328 12.876 1.00 92.88 85 GLU A CA 1
ATOM 704 C C . GLU A 1 85 ? -2.956 6.302 12.891 1.00 92.88 85 GLU A C 1
ATOM 706 O O . GLU A 1 85 ? -3.561 6.693 13.886 1.00 92.88 85 GLU A O 1
ATOM 711 N N . TYR A 1 86 ? -3.569 5.713 11.860 1.00 94.62 86 TYR A N 1
ATOM 712 C CA . TYR A 1 86 ? -5.019 5.596 11.734 1.00 94.62 86 TYR A CA 1
ATOM 713 C C . TYR A 1 86 ? -5.677 4.946 12.956 1.00 94.62 86 TYR A C 1
ATOM 715 O O . TYR A 1 86 ? -6.572 5.529 13.566 1.00 94.62 86 TYR A O 1
ATOM 723 N N . PHE A 1 87 ? -5.237 3.747 13.350 1.00 94.62 87 PHE A N 1
ATOM 724 C CA . PHE A 1 87 ? -5.864 3.051 14.475 1.00 94.62 87 PHE A CA 1
ATOM 725 C C . PHE A 1 87 ? -5.596 3.748 15.810 1.00 94.62 87 PHE A C 1
ATOM 727 O O . PHE A 1 87 ? -6.467 3.729 16.675 1.00 94.62 87 PHE A O 1
ATOM 734 N N . SER A 1 88 ? -4.439 4.399 15.980 1.00 92.44 88 SER A N 1
ATOM 735 C CA . SER A 1 88 ? -4.168 5.205 17.179 1.00 92.44 88 SER A CA 1
ATOM 736 C C . SER A 1 88 ? -5.184 6.339 17.320 1.00 92.44 88 SER A C 1
ATOM 738 O O . SER A 1 88 ? -5.754 6.512 18.399 1.00 92.44 88 SER A O 1
ATOM 740 N N . ASP A 1 89 ? -5.466 7.046 16.223 1.00 91.00 89 ASP A N 1
ATOM 741 C CA . ASP A 1 89 ? -6.477 8.104 16.187 1.00 91.00 89 ASP A CA 1
ATOM 742 C C . ASP A 1 89 ? -7.881 7.542 16.459 1.00 91.00 89 ASP A C 1
ATOM 744 O O . ASP A 1 89 ? -8.646 8.119 17.231 1.00 91.00 89 ASP A O 1
ATOM 748 N N . GLN A 1 90 ? -8.217 6.376 15.899 1.00 92.69 90 GLN A N 1
ATOM 749 C CA . GLN A 1 90 ? -9.507 5.724 16.144 1.00 92.69 90 GLN A CA 1
ATOM 750 C C . GLN A 1 90 ? -9.688 5.314 17.610 1.00 92.69 90 GLN A C 1
ATOM 752 O O . GLN A 1 90 ? -10.737 5.579 18.200 1.00 92.69 90 GLN A O 1
ATOM 757 N N . PHE A 1 91 ? -8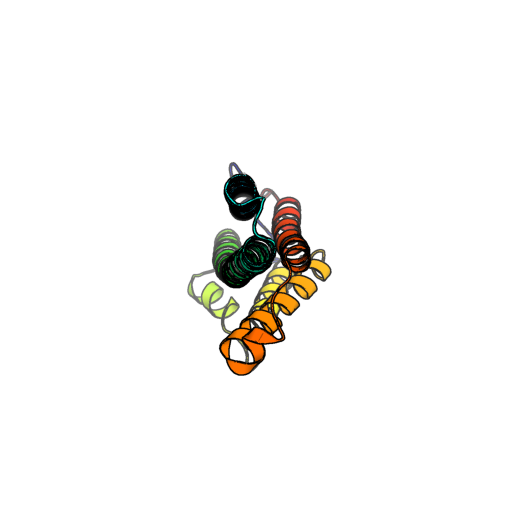.671 4.734 18.249 1.00 92.12 91 PHE A N 1
ATOM 758 C CA . PHE A 1 91 ? -8.735 4.423 19.679 1.00 92.12 91 PHE A CA 1
ATOM 759 C C . PHE A 1 91 ? -8.866 5.683 20.537 1.00 92.12 91 PHE A C 1
ATOM 761 O O . PHE A 1 91 ? -9.659 5.699 21.481 1.00 92.12 91 PHE A O 1
ATOM 768 N N . PHE A 1 92 ? -8.137 6.746 20.192 1.00 89.88 92 PHE A N 1
ATOM 769 C CA . PHE A 1 92 ? -8.252 8.035 20.868 1.00 89.88 92 PHE A CA 1
ATOM 770 C C . PHE A 1 92 ? -9.673 8.608 20.752 1.00 89.88 92 PHE A C 1
ATOM 772 O O . PHE A 1 92 ? -10.258 9.015 21.755 1.00 89.88 92 PHE A O 1
ATOM 779 N N . ASN A 1 93 ? -10.281 8.541 19.563 1.00 88.44 93 ASN A N 1
ATOM 780 C CA . ASN A 1 93 ? -11.665 8.971 19.331 1.00 88.44 93 ASN A CA 1
ATOM 781 C C . ASN A 1 93 ? -12.700 8.136 20.107 1.00 88.44 93 ASN A C 1
ATOM 783 O O . ASN A 1 93 ? -13.801 8.614 20.370 1.00 88.44 93 ASN A O 1
ATOM 787 N N . ASN A 1 94 ? -12.346 6.914 20.514 1.00 88.88 94 ASN A N 1
ATOM 788 C CA . ASN A 1 94 ? -13.156 6.062 21.390 1.00 88.88 94 ASN A CA 1
ATOM 789 C C . ASN A 1 94 ? -12.865 6.282 22.891 1.00 88.88 94 ASN A C 1
ATOM 791 O O . ASN A 1 94 ? -13.383 5.548 23.732 1.00 88.88 94 ASN A O 1
ATOM 795 N N . GLY A 1 95 ? -12.056 7.287 23.243 1.00 88.38 95 GLY A N 1
ATOM 796 C CA . GLY A 1 95 ? -11.794 7.691 24.625 1.00 88.38 95 GLY A CA 1
ATOM 797 C C . GLY A 1 95 ? -10.723 6.873 25.351 1.00 88.38 95 GLY A C 1
ATOM 798 O O . GLY A 1 95 ? -10.666 6.919 26.580 1.00 88.38 95 GLY A O 1
ATOM 799 N N . LEU A 1 96 ? -9.884 6.118 24.632 1.00 91.12 96 LEU A N 1
ATOM 800 C CA . LEU A 1 96 ? -8.789 5.367 25.253 1.00 91.12 96 LEU A CA 1
ATOM 801 C C . LEU A 1 96 ? -7.633 6.289 25.652 1.00 91.12 96 LEU A C 1
ATOM 803 O O . LEU A 1 96 ? -7.310 7.259 24.966 1.00 91.12 96 LEU A O 1
ATOM 807 N N . SER A 1 97 ? -6.968 5.946 26.757 1.00 90.69 97 SER A N 1
ATOM 808 C CA . SER A 1 97 ? -5.767 6.650 27.206 1.00 90.69 97 SER A CA 1
ATOM 809 C C . SER A 1 97 ? -4.551 6.304 26.337 1.00 90.69 97 SER A C 1
ATOM 811 O O . SER A 1 97 ? -4.481 5.235 25.730 1.00 90.69 97 SER A O 1
ATOM 813 N N . PHE A 1 98 ? -3.529 7.166 26.328 1.00 86.75 98 PHE A N 1
ATOM 814 C CA . PHE A 1 98 ? -2.282 6.896 25.599 1.00 86.75 98 PHE A CA 1
ATOM 815 C C . PHE A 1 98 ? -1.589 5.593 26.028 1.00 86.75 98 PHE A C 1
ATOM 817 O O . PHE A 1 98 ? -0.995 4.915 25.188 1.00 86.75 98 PHE A O 1
ATOM 824 N N . SER A 1 99 ? -1.661 5.226 27.314 1.00 87.12 99 SER A N 1
ATOM 825 C CA . SER A 1 99 ? -1.129 3.945 27.793 1.00 87.12 99 SER A CA 1
ATOM 826 C C . SER A 1 99 ? -1.883 2.764 27.191 1.00 87.12 99 SER A C 1
ATOM 828 O O . SER A 1 99 ? -1.244 1.821 26.732 1.00 87.12 99 SER A O 1
ATOM 830 N N . ASP A 1 100 ? -3.214 2.840 27.115 1.00 87.12 100 ASP A N 1
ATOM 831 C CA . ASP A 1 100 ? -4.030 1.761 26.552 1.00 87.12 100 ASP A CA 1
ATOM 832 C C . ASP A 1 100 ? -3.794 1.613 25.049 1.00 87.12 100 ASP A C 1
ATOM 834 O O . ASP A 1 100 ? -3.646 0.493 24.561 1.00 87.12 100 ASP A O 1
ATOM 838 N N . ILE A 1 101 ? -3.688 2.735 24.326 1.00 87.12 101 ILE A N 1
ATOM 839 C CA . ILE A 1 101 ? -3.371 2.754 22.891 1.00 87.12 101 ILE A CA 1
ATOM 840 C C . ILE A 1 101 ? -2.025 2.074 22.645 1.00 87.12 101 ILE A C 1
ATOM 842 O O . ILE A 1 101 ? -1.925 1.197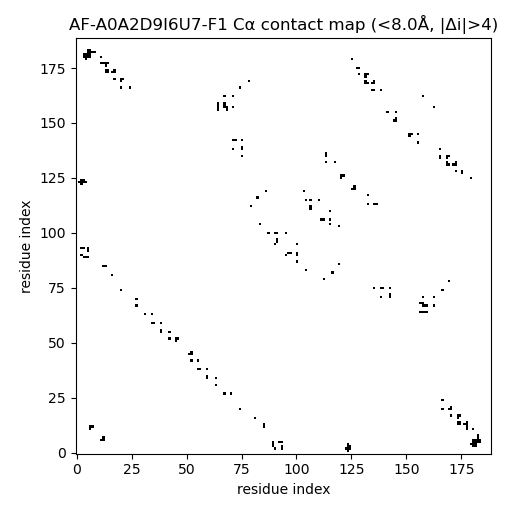 21.791 1.00 87.12 101 ILE A O 1
ATOM 846 N N . ARG A 1 102 ? -0.990 2.420 23.421 1.00 85.94 102 ARG A N 1
ATOM 847 C CA . ARG A 1 102 ? 0.334 1.800 23.286 1.00 85.94 102 ARG A CA 1
ATOM 848 C C . ARG A 1 102 ? 0.266 0.281 23.458 1.00 85.94 102 ARG A C 1
ATOM 850 O O . ARG A 1 102 ? 0.838 -0.430 22.634 1.00 85.94 102 ARG A O 1
ATOM 857 N N . CYS A 1 103 ? -0.465 -0.201 24.464 1.00 84.25 103 CYS A N 1
ATOM 858 C CA . CYS A 1 103 ? -0.669 -1.632 24.699 1.00 84.25 103 CYS A CA 1
ATOM 859 C C . CYS A 1 103 ? -1.334 -2.340 23.504 1.00 84.25 103 CYS A C 1
ATOM 861 O O . CYS A 1 103 ? -1.025 -3.500 23.235 1.00 84.25 103 CYS A O 1
ATOM 863 N N . GLN A 1 104 ? -2.199 -1.662 22.736 1.00 86.38 104 GLN A N 1
ATOM 864 C CA . GLN A 1 104 ? -2.811 -2.269 21.545 1.00 86.38 104 GLN A CA 1
ATOM 865 C C . GLN A 1 104 ? -1.783 -2.610 20.462 1.00 86.38 104 GLN A C 1
ATOM 867 O O . GLN A 1 104 ? -1.936 -3.627 19.784 1.00 86.38 104 GLN A O 1
ATOM 872 N N . PHE A 1 105 ? -0.717 -1.817 20.331 1.00 87.19 105 PHE A N 1
ATOM 873 C CA . PHE A 1 105 ? 0.333 -2.013 19.325 1.00 87.19 105 PHE A CA 1
ATOM 874 C C . PHE A 1 105 ? 1.529 -2.831 19.814 1.00 87.19 105 PHE A C 1
ATOM 876 O O . PHE A 1 105 ? 2.450 -3.086 19.030 1.00 87.19 105 PHE A O 1
ATOM 883 N N . GLU A 1 106 ? 1.541 -3.259 21.078 1.00 86.38 106 GLU A N 1
ATOM 884 C CA . GLU A 1 106 ? 2.563 -4.179 21.562 1.00 86.38 106 GLU A CA 1
ATOM 885 C C . GLU A 1 106 ? 2.460 -5.498 20.792 1.00 86.38 106 GLU A C 1
ATOM 887 O O . GLU A 1 106 ? 1.452 -6.210 20.845 1.00 86.38 106 GLU A O 1
ATOM 892 N N . LYS A 1 107 ? 3.515 -5.785 20.022 1.00 85.31 107 LYS A N 1
ATOM 893 C CA . LYS A 1 107 ? 3.625 -7.010 19.237 1.00 85.31 107 LYS A CA 1
ATOM 894 C C . LYS A 1 107 ? 3.871 -8.192 20.155 1.00 85.31 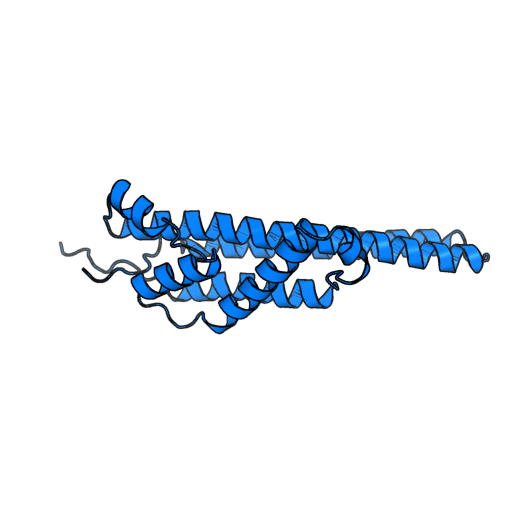107 LYS A C 1
ATOM 896 O O . LYS A 1 107 ? 4.817 -8.199 20.945 1.00 85.31 107 LYS A O 1
ATOM 901 N N . LYS A 1 108 ? 3.069 -9.234 19.981 1.00 88.19 108 LYS A N 1
ATOM 902 C CA . LYS A 1 108 ? 3.322 -10.546 20.570 1.00 88.19 108 LYS A CA 1
ATOM 903 C C . LYS A 1 108 ? 4.502 -11.217 19.865 1.00 88.19 108 LYS A C 1
ATOM 905 O O . LYS A 1 108 ? 4.908 -10.848 18.761 1.00 88.19 108 LYS A O 1
ATOM 910 N N . LYS A 1 109 ? 5.073 -12.235 20.512 1.00 85.25 109 LYS A N 1
ATOM 911 C CA . LYS A 1 109 ? 6.175 -13.018 19.939 1.00 85.25 109 LYS A CA 1
ATOM 912 C C . LYS A 1 109 ? 5.744 -13.605 18.588 1.00 85.25 109 LYS A C 1
ATOM 914 O O . LYS A 1 109 ? 4.724 -14.280 18.522 1.00 85.25 109 LYS A O 1
ATOM 919 N N . ASN A 1 110 ? 6.549 -13.366 17.551 1.00 83.62 110 ASN A N 1
ATOM 920 C CA . ASN A 1 110 ? 6.316 -13.781 16.159 1.00 83.62 110 ASN A CA 1
ATOM 921 C C . ASN A 1 110 ? 5.095 -13.142 15.460 1.00 83.62 110 ASN A C 1
ATOM 923 O O . ASN A 1 110 ? 4.751 -13.575 14.367 1.00 83.62 110 ASN A O 1
ATOM 927 N N . GLU A 1 111 ? 4.467 -12.115 16.042 1.00 90.56 111 GLU A N 1
ATOM 928 C CA . GLU A 1 111 ? 3.336 -11.409 15.423 1.00 90.56 111 GLU A CA 1
ATOM 929 C C . GLU A 1 111 ? 3.836 -10.470 14.308 1.00 90.56 111 GLU A C 1
ATOM 931 O O . GLU A 1 111 ? 4.719 -9.621 14.515 1.00 90.56 111 GLU A O 1
ATOM 936 N N . SER A 1 112 ? 3.284 -10.617 13.103 1.00 91.69 112 SER A N 1
ATOM 937 C CA . SER A 1 112 ? 3.549 -9.698 11.998 1.00 91.69 112 SER A CA 1
ATOM 938 C C . SER A 1 112 ? 2.830 -8.363 12.219 1.00 91.69 112 SER A C 1
ATOM 940 O O . SER A 1 112 ? 1.998 -8.209 13.108 1.00 91.69 112 SER A O 1
ATOM 942 N N . ILE A 1 113 ? 3.157 -7.341 11.423 1.00 92.12 113 ILE A N 1
ATOM 943 C CA . ILE A 1 113 ? 2.375 -6.096 11.480 1.00 92.12 113 ILE A CA 1
ATOM 944 C C . ILE A 1 113 ? 0.941 -6.294 10.968 1.00 92.12 113 ILE A C 1
ATOM 946 O O . ILE A 1 113 ? 0.028 -5.659 11.484 1.00 92.12 113 ILE A O 1
ATOM 950 N N . VAL A 1 114 ? 0.736 -7.191 10.001 1.00 94.25 114 VAL A N 1
ATOM 951 C CA . VAL A 1 114 ? -0.596 -7.478 9.461 1.00 94.25 114 VAL A CA 1
ATOM 952 C C . VAL A 1 114 ? -1.469 -8.118 10.536 1.00 94.25 114 VAL A C 1
ATOM 954 O O . VAL A 1 114 ? -2.604 -7.693 10.714 1.00 94.25 114 VAL A O 1
ATOM 957 N N . ASP A 1 115 ? -0.914 -9.024 11.344 1.00 94.31 115 ASP A N 1
ATOM 958 C CA . ASP A 1 115 ? -1.624 -9.624 12.483 1.00 94.31 115 ASP A CA 1
ATOM 959 C C . ASP A 1 115 ? -2.063 -8.572 13.513 1.00 94.31 115 ASP A C 1
ATOM 961 O O . ASP A 1 115 ? -3.181 -8.619 14.027 1.00 94.31 115 ASP A O 1
ATOM 965 N N . VAL A 1 116 ? -1.212 -7.571 13.779 1.00 93.88 116 VAL A N 1
ATOM 966 C CA . VAL A 1 116 ? -1.580 -6.441 14.648 1.00 93.88 116 VAL A CA 1
ATOM 967 C C . VAL A 1 116 ? -2.757 -5.672 14.050 1.00 93.88 116 VAL A C 1
ATOM 969 O O . VAL A 1 116 ? -3.691 -5.353 14.777 1.00 93.88 116 VAL A O 1
ATOM 972 N N . VAL A 1 117 ? -2.741 -5.393 12.742 1.00 95.06 117 VAL A N 1
ATOM 973 C CA . VAL A 1 117 ? -3.844 -4.704 12.050 1.00 95.06 117 VAL A CA 1
ATOM 974 C C . VAL A 1 117 ? -5.133 -5.529 12.091 1.00 95.06 117 VAL A C 1
ATOM 976 O O . VAL A 1 117 ? -6.176 -4.977 12.428 1.00 95.06 117 VAL A O 1
ATOM 979 N N . VAL A 1 118 ? -5.071 -6.844 11.852 1.00 95.00 118 VAL A N 1
ATOM 980 C CA . VAL A 1 118 ? -6.216 -7.765 11.999 1.00 95.00 118 VAL A CA 1
ATOM 981 C C . VAL A 1 118 ? -6.805 -7.671 13.406 1.00 95.00 118 VAL A C 1
ATOM 983 O O . VAL A 1 118 ? -8.022 -7.579 13.575 1.00 95.00 118 VAL A O 1
ATOM 986 N N . ARG A 1 119 ? -5.947 -7.648 14.430 1.00 93.38 119 ARG A N 1
ATOM 987 C CA . ARG A 1 119 ? -6.370 -7.523 15.826 1.00 93.38 119 ARG A CA 1
ATOM 988 C C . ARG A 1 119 ? -7.047 -6.179 16.107 1.00 93.38 119 ARG A C 1
ATOM 990 O O . ARG A 1 119 ? -8.047 -6.174 16.820 1.00 93.38 119 ARG A O 1
ATOM 997 N N . GLN A 1 120 ? -6.570 -5.080 15.514 1.00 93.81 120 GLN A N 1
ATOM 998 C CA . GLN A 1 120 ? -7.251 -3.784 15.633 1.00 93.81 120 GLN A CA 1
ATOM 999 C C . GLN A 1 120 ? -8.605 -3.791 14.930 1.00 93.81 120 GLN A C 1
ATOM 1001 O O . GLN A 1 120 ? -9.598 -3.414 15.538 1.00 93.81 120 GLN A O 1
ATOM 1006 N N . LEU A 1 121 ? -8.676 -4.283 13.692 1.00 94.19 121 LEU A N 1
ATOM 1007 C CA . LEU A 1 121 ? -9.935 -4.407 12.952 1.00 94.19 121 LEU A CA 1
ATOM 1008 C C . LEU A 1 121 ? -10.964 -5.234 13.724 1.00 94.19 121 LEU A C 1
ATOM 1010 O O . LEU A 1 121 ? -12.102 -4.807 13.880 1.00 94.19 121 LEU A O 1
ATOM 1014 N N . THR A 1 122 ? -10.533 -6.354 14.307 1.00 93.06 122 THR A N 1
ATOM 1015 C CA . THR A 1 122 ? -11.379 -7.187 15.174 1.00 93.06 122 THR A CA 1
ATOM 1016 C C . THR A 1 122 ? -11.870 -6.413 16.397 1.00 93.06 122 THR A C 1
ATOM 1018 O O . THR A 1 122 ? -13.025 -6.550 16.790 1.00 93.06 122 THR A O 1
ATOM 1021 N N . ALA A 1 123 ? -11.017 -5.580 17.002 1.00 91.38 123 ALA A N 1
ATOM 1022 C CA . ALA A 1 123 ? -11.394 -4.754 18.146 1.00 91.38 123 ALA A CA 1
ATOM 1023 C C . ALA A 1 123 ? -12.479 -3.719 17.793 1.00 91.38 123 ALA A C 1
ATOM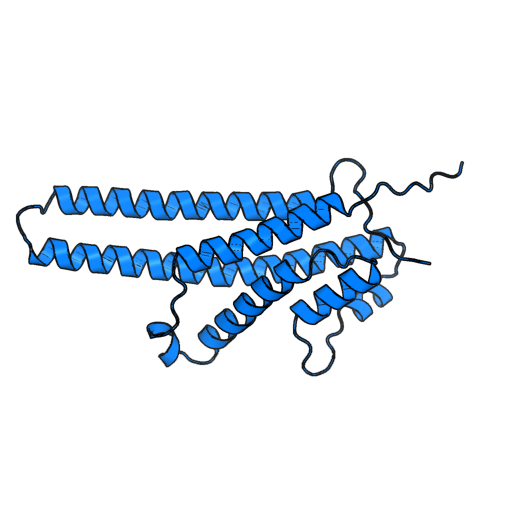 1025 O O . ALA A 1 123 ? -13.304 -3.406 18.650 1.00 91.38 123 ALA A O 1
ATOM 1026 N N . PHE A 1 124 ? -12.499 -3.238 16.545 1.00 92.25 124 PHE A N 1
ATOM 1027 C CA . PHE A 1 124 ? -13.513 -2.339 15.982 1.00 92.25 124 PHE A CA 1
ATOM 1028 C C . PHE A 1 124 ? -14.679 -3.063 15.278 1.00 92.25 124 PHE A C 1
ATOM 1030 O O . PHE A 1 124 ? -15.496 -2.399 14.649 1.00 92.25 124 PHE A O 1
ATOM 1037 N N . ASP A 1 125 ? -14.767 -4.395 15.389 1.00 91.69 125 ASP A N 1
ATOM 1038 C CA . ASP A 1 125 ? -15.794 -5.242 14.755 1.00 91.69 125 ASP A CA 1
ATOM 1039 C C . ASP A 1 125 ? -15.819 -5.192 13.211 1.00 91.69 125 ASP A C 1
ATOM 1041 O O . ASP A 1 125 ? -16.858 -5.350 12.575 1.00 91.69 125 ASP A O 1
ATOM 1045 N N . VAL A 1 126 ? -14.652 -5.006 12.584 1.00 91.69 126 VAL A N 1
ATOM 1046 C CA . VAL A 1 126 ? -14.497 -4.979 11.121 1.00 91.69 126 VAL A CA 1
ATOM 1047 C C . VAL A 1 126 ? -13.901 -6.293 10.618 1.00 91.69 126 VAL A C 1
ATOM 1049 O O . VAL A 1 126 ? -12.761 -6.635 10.935 1.00 91.69 126 VAL A O 1
ATOM 1052 N N . GLN A 1 127 ? -14.657 -7.023 9.792 1.00 87.75 127 GLN A N 1
ATOM 1053 C CA . GLN A 1 127 ? -14.249 -8.326 9.230 1.00 87.75 127 GLN A CA 1
ATOM 1054 C C . GLN A 1 127 ? -14.167 -8.339 7.692 1.00 87.75 127 GLN A C 1
ATOM 1056 O O . GLN A 1 127 ? -13.627 -9.273 7.104 1.00 87.75 127 GLN A O 1
ATOM 1061 N N . SER A 1 128 ? -14.651 -7.287 7.027 1.00 88.88 128 SER A N 1
ATOM 1062 C CA . SER A 1 128 ? -14.801 -7.173 5.565 1.00 88.88 128 SER A CA 1
ATOM 1063 C C . SER A 1 128 ? -13.481 -7.032 4.776 1.00 88.88 128 SER A C 1
ATOM 1065 O O . SER A 1 128 ? -13.500 -6.935 3.545 1.00 88.88 128 SER A O 1
ATOM 1067 N N . LEU A 1 129 ? -12.339 -7.029 5.471 1.00 93.88 129 LEU A N 1
ATOM 1068 C CA . LEU A 1 129 ? -11.004 -6.679 4.961 1.00 93.88 129 LEU A CA 1
ATOM 1069 C C . LEU A 1 129 ? -10.025 -7.864 4.867 1.00 93.88 129 LEU A C 1
ATOM 1071 O O . LEU A 1 129 ? -8.833 -7.662 4.631 1.00 93.88 129 LEU A O 1
ATOM 1075 N N . ALA A 1 130 ? -10.490 -9.097 5.095 1.00 91.19 130 ALA A N 1
ATOM 1076 C CA . ALA A 1 130 ? -9.620 -10.276 5.144 1.00 91.19 130 ALA A CA 1
ATOM 1077 C C . ALA A 1 130 ? -8.823 -10.482 3.842 1.00 91.19 130 ALA A C 1
ATOM 1079 O O . ALA A 1 130 ? -7.610 -10.690 3.894 1.00 91.19 130 ALA A O 1
ATOM 1080 N N . ASP A 1 131 ? -9.482 -10.353 2.689 1.00 93.06 131 ASP A N 1
ATOM 1081 C CA . ASP A 1 131 ? -8.854 -10.551 1.379 1.00 93.06 131 ASP A CA 1
ATOM 1082 C C . ASP A 1 131 ? -7.755 -9.511 1.116 1.00 93.06 131 ASP A C 1
ATOM 1084 O O . ASP A 1 131 ? -6.660 -9.848 0.667 1.00 93.06 131 ASP A O 1
ATOM 1088 N N . GLU A 1 132 ? -7.998 -8.241 1.454 1.00 95.94 132 GLU A N 1
ATOM 1089 C CA . GLU A 1 132 ? -6.992 -7.188 1.308 1.00 95.94 132 GLU A CA 1
ATOM 1090 C C . GLU A 1 132 ? -5.768 -7.427 2.197 1.00 95.94 132 GLU A C 1
ATOM 1092 O O . GLU A 1 132 ? -4.638 -7.172 1.779 1.00 95.94 132 GLU A O 1
ATOM 1097 N N . LEU A 1 133 ? -5.967 -7.936 3.414 1.00 95.06 133 LEU A N 1
ATOM 1098 C CA . LEU A 1 133 ? -4.874 -8.194 4.352 1.00 95.06 133 LEU A CA 1
ATOM 1099 C C . LEU A 1 133 ? -4.006 -9.378 3.925 1.00 95.06 133 LEU A C 1
ATOM 1101 O O . LEU A 1 133 ? -2.794 -9.324 4.127 1.00 95.06 133 LEU A O 1
ATOM 1105 N N . VAL A 1 134 ? -4.582 -10.405 3.291 1.00 94.88 134 VAL A N 1
ATOM 1106 C CA . VAL A 1 134 ? -3.812 -11.508 2.687 1.00 94.88 134 VAL A CA 1
ATOM 1107 C C . VAL A 1 134 ? -2.882 -10.973 1.598 1.00 94.88 134 VAL A C 1
ATOM 1109 O O . VAL A 1 134 ? -1.689 -11.290 1.567 1.00 94.88 134 VAL A O 1
ATOM 1112 N N . GLU A 1 135 ? -3.405 -10.103 0.736 1.00 94.69 135 GLU A N 1
ATOM 1113 C CA . GLU A 1 135 ? -2.624 -9.477 -0.327 1.00 94.69 135 GLU A CA 1
ATOM 1114 C C . GLU A 1 135 ? -1.504 -8.594 0.239 1.00 94.69 135 GLU A C 1
ATOM 1116 O O . GLU A 1 135 ? -0.353 -8.693 -0.196 1.00 94.69 135 GLU A O 1
ATOM 1121 N N . ILE A 1 136 ? -1.791 -7.792 1.262 1.00 95.50 136 ILE A N 1
ATOM 1122 C CA . ILE A 1 136 ? -0.792 -6.932 1.907 1.00 95.50 136 ILE A CA 1
ATOM 1123 C C . ILE A 1 136 ? 0.259 -7.759 2.675 1.00 95.50 136 ILE A C 1
ATOM 1125 O O . ILE A 1 136 ? 1.446 -7.422 2.646 1.00 95.50 136 ILE A O 1
ATOM 1129 N N . ASP A 1 137 ? -0.113 -8.880 3.304 1.00 95.12 137 ASP A N 1
ATOM 1130 C CA . ASP A 1 137 ? 0.860 -9.769 3.957 1.00 95.12 137 ASP A CA 1
ATOM 1131 C C . ASP A 1 137 ? 1.801 -10.428 2.950 1.00 95.12 137 ASP A C 1
ATOM 1133 O O . ASP A 1 137 ? 3.005 -10.544 3.196 1.00 95.12 137 ASP A O 1
ATOM 1137 N N . SER A 1 138 ? 1.293 -10.778 1.767 1.00 93.25 138 SER A N 1
ATOM 1138 C CA . SER A 1 138 ? 2.154 -11.275 0.695 1.00 93.25 138 SER A CA 1
ATOM 1139 C C . SER A 1 138 ? 3.215 -10.238 0.289 1.00 93.25 138 SER A C 1
ATOM 1141 O O . SER A 1 138 ? 4.369 -10.616 0.059 1.00 93.25 138 SER A O 1
ATOM 1143 N N . MET A 1 139 ? 2.882 -8.934 0.326 1.00 93.62 139 MET A N 1
ATOM 1144 C CA . MET A 1 139 ? 3.872 -7.870 0.131 1.00 93.62 139 MET A CA 1
ATOM 1145 C C . MET A 1 139 ? 4.934 -7.877 1.218 1.00 93.62 139 MET A C 1
ATOM 1147 O O . MET A 1 139 ? 6.124 -7.841 0.908 1.00 93.62 139 MET A O 1
ATOM 1151 N N . ARG A 1 140 ? 4.534 -7.972 2.493 1.00 92.81 140 ARG A N 1
ATOM 1152 C CA . ARG A 1 140 ? 5.477 -8.054 3.618 1.00 92.81 140 ARG A CA 1
ATOM 1153 C C . ARG A 1 140 ? 6.473 -9.192 3.423 1.00 92.81 140 ARG A C 1
ATOM 1155 O O . ARG A 1 140 ? 7.669 -9.006 3.652 1.00 92.81 140 ARG A O 1
ATOM 1162 N N . ILE A 1 141 ? 5.990 -10.375 3.041 1.00 90.94 141 ILE A N 1
ATOM 1163 C CA . ILE A 1 141 ? 6.835 -11.555 2.830 1.00 90.94 141 ILE A CA 1
ATOM 1164 C C . ILE A 1 141 ? 7.874 -11.265 1.745 1.00 90.94 141 ILE A C 1
ATOM 1166 O O . ILE A 1 141 ? 9.057 -11.537 1.955 1.00 90.94 141 ILE A O 1
ATOM 1170 N N . GLN A 1 142 ? 7.464 -10.674 0.621 1.00 87.81 142 GLN A N 1
ATOM 1171 C CA . GLN A 1 142 ? 8.373 -10.344 -0.476 1.00 87.81 142 GLN A CA 1
ATOM 1172 C C . GLN A 1 142 ? 9.372 -9.238 -0.100 1.00 87.81 142 GLN A C 1
ATOM 1174 O O . GLN A 1 142 ? 10.569 -9.395 -0.336 1.00 87.81 142 GLN A O 1
ATOM 1179 N N . VAL A 1 143 ? 8.919 -8.173 0.572 1.00 88.88 143 VAL A N 1
ATOM 1180 C CA . VAL A 1 143 ? 9.788 -7.098 1.084 1.00 88.88 143 VAL A CA 1
ATOM 1181 C C . VAL A 1 143 ? 10.827 -7.649 2.063 1.00 88.88 143 VAL A C 1
ATOM 1183 O O . VAL A 1 143 ? 11.994 -7.264 2.008 1.00 88.88 143 VAL A O 1
ATOM 1186 N N . ASN A 1 144 ? 10.439 -8.570 2.947 1.00 85.44 144 ASN A N 1
ATOM 1187 C CA . ASN A 1 144 ? 11.368 -9.181 3.895 1.00 85.44 144 ASN A CA 1
ATOM 1188 C C . ASN A 1 144 ? 12.371 -10.115 3.207 1.00 85.44 144 ASN A C 1
ATOM 1190 O O . ASN A 1 144 ? 13.544 -10.097 3.572 1.00 85.44 144 ASN A O 1
ATOM 1194 N N . LYS A 1 145 ? 11.946 -10.893 2.203 1.00 82.69 145 LYS A N 1
ATOM 1195 C CA . LYS A 1 145 ? 12.862 -11.725 1.404 1.00 82.69 145 LYS A CA 1
ATOM 1196 C C . LYS A 1 145 ? 13.935 -10.871 0.726 1.00 82.69 145 LYS A C 1
ATOM 1198 O O . LYS A 1 145 ? 15.117 -11.135 0.914 1.00 82.69 145 LYS A O 1
ATOM 1203 N N . ALA A 1 146 ? 13.526 -9.794 0.053 1.00 74.69 146 ALA A N 1
ATOM 1204 C CA . ALA A 1 146 ? 14.436 -8.872 -0.629 1.00 74.69 146 ALA A CA 1
ATOM 1205 C C . ALA A 1 146 ? 15.461 -8.204 0.313 1.00 74.69 146 ALA A C 1
ATOM 1207 O O . ALA A 1 146 ? 16.556 -7.851 -0.114 1.00 74.69 146 ALA A O 1
ATOM 1208 N N . LYS A 1 147 ? 15.128 -8.026 1.599 1.00 72.94 147 LYS A N 1
ATOM 1209 C CA . LYS A 1 147 ? 16.039 -7.440 2.600 1.00 72.94 147 LYS A CA 1
ATOM 1210 C C . LYS A 1 147 ? 17.094 -8.404 3.129 1.00 72.94 147 LYS A C 1
ATOM 1212 O O . LYS A 1 147 ? 18.170 -7.957 3.516 1.00 72.94 147 LYS A O 1
ATOM 1217 N N . HIS A 1 148 ? 16.757 -9.685 3.247 1.00 69.56 148 HIS A N 1
ATOM 1218 C CA . HIS A 1 148 ? 17.581 -10.661 3.963 1.00 69.56 148 HIS A CA 1
ATOM 1219 C C . HIS A 1 148 ? 18.385 -11.580 3.047 1.00 69.56 148 HIS A C 1
ATOM 1221 O O . HIS A 1 148 ? 19.304 -12.235 3.532 1.00 69.56 148 HIS A O 1
ATOM 1227 N N . ASP A 1 149 ? 18.088 -11.591 1.750 1.00 64.88 149 ASP A N 1
ATOM 1228 C CA . ASP A 1 149 ? 18.826 -12.379 0.772 1.00 64.88 149 ASP A CA 1
ATOM 1229 C C . ASP A 1 149 ? 19.187 -11.521 -0.458 1.00 64.88 149 ASP A C 1
ATOM 1231 O O . ASP A 1 149 ? 18.387 -11.367 -1.383 1.00 64.88 149 ASP A O 1
ATOM 1235 N N . PRO A 1 150 ? 20.386 -10.906 -0.471 1.00 56.06 150 PRO A N 1
ATOM 1236 C CA . PRO A 1 150 ? 20.826 -10.058 -1.576 1.00 56.06 150 PRO A CA 1
ATOM 1237 C C . PRO A 1 150 ? 21.027 -10.824 -2.891 1.00 56.06 150 PRO A C 1
ATOM 1239 O O . PRO A 1 150 ? 20.937 -10.217 -3.953 1.00 56.06 150 PRO A O 1
ATOM 1242 N N . GLY A 1 151 ? 21.296 -12.138 -2.836 1.00 57.41 151 GLY A N 1
ATOM 1243 C CA . GLY A 1 151 ? 21.453 -12.980 -4.031 1.00 57.41 151 GLY A CA 1
ATOM 1244 C C . GLY A 1 151 ? 20.121 -13.273 -4.727 1.00 57.41 151 GLY A C 1
ATOM 1245 O O . GLY A 1 151 ? 20.076 -13.449 -5.938 1.00 57.41 151 GLY A O 1
ATOM 1246 N N . VAL A 1 152 ? 19.032 -13.230 -3.961 1.00 53.84 152 VAL A N 1
ATOM 1247 C CA . VAL A 1 152 ? 17.635 -13.459 -4.368 1.00 53.84 152 VAL A CA 1
ATOM 1248 C C . VAL A 1 152 ? 16.999 -12.231 -5.029 1.00 53.84 152 VAL A C 1
ATOM 1250 O O . VAL A 1 152 ? 15.962 -12.358 -5.677 1.00 53.84 152 VAL A O 1
ATOM 1253 N N . LEU A 1 153 ? 17.615 -11.044 -4.941 1.00 52.59 153 LEU A N 1
ATOM 1254 C CA . LEU A 1 153 ? 17.111 -9.831 -5.604 1.00 52.59 153 LEU A CA 1
ATOM 1255 C C . LEU A 1 153 ? 17.001 -9.987 -7.127 1.00 52.59 153 LEU A C 1
ATOM 1257 O O . LEU A 1 153 ? 16.105 -9.389 -7.709 1.00 52.59 153 LEU A O 1
ATOM 1261 N N . LEU A 1 154 ? 17.858 -10.807 -7.747 1.00 57.44 154 LEU A N 1
ATOM 1262 C CA . LEU A 1 154 ? 17.816 -11.074 -9.188 1.00 57.44 154 LEU A CA 1
ATOM 1263 C C . LEU A 1 154 ? 16.669 -12.018 -9.595 1.00 57.44 154 LEU A C 1
ATOM 1265 O O . LEU A 1 154 ? 16.133 -11.873 -10.688 1.00 57.44 154 LEU A O 1
ATOM 1269 N N . ASP A 1 155 ? 16.245 -12.922 -8.706 1.00 59.38 155 ASP A N 1
ATOM 1270 C CA . ASP A 1 155 ? 15.243 -13.962 -9.002 1.00 59.38 155 ASP A CA 1
ATOM 1271 C C . ASP A 1 155 ? 13.826 -13.617 -8.500 1.00 59.38 155 ASP A C 1
ATOM 1273 O O . ASP A 1 155 ? 12.860 -14.322 -8.796 1.00 59.38 155 ASP A O 1
ATOM 1277 N N . HIS A 1 156 ? 13.673 -12.539 -7.721 1.00 66.50 156 HIS A N 1
ATOM 1278 C CA . HIS A 1 156 ? 12.417 -12.191 -7.040 1.00 66.50 156 HIS A CA 1
ATOM 1279 C C . HIS A 1 156 ? 11.934 -10.757 -7.289 1.00 66.50 156 HIS A C 1
ATOM 1281 O O . HIS A 1 156 ? 11.246 -10.174 -6.438 1.00 66.50 156 HIS A O 1
ATOM 1287 N N . PHE A 1 157 ? 12.258 -10.204 -8.459 1.00 77.19 157 PHE A N 1
ATOM 1288 C CA . PHE A 1 157 ? 11.740 -8.910 -8.887 1.00 77.19 157 PHE A CA 1
ATOM 1289 C C . PHE A 1 157 ? 10.212 -8.878 -8.888 1.00 77.19 157 PHE A C 1
ATOM 1291 O O . PHE A 1 157 ? 9.535 -9.799 -9.352 1.00 77.19 157 PHE A O 1
ATOM 1298 N N . VAL A 1 158 ? 9.669 -7.781 -8.365 1.00 86.06 158 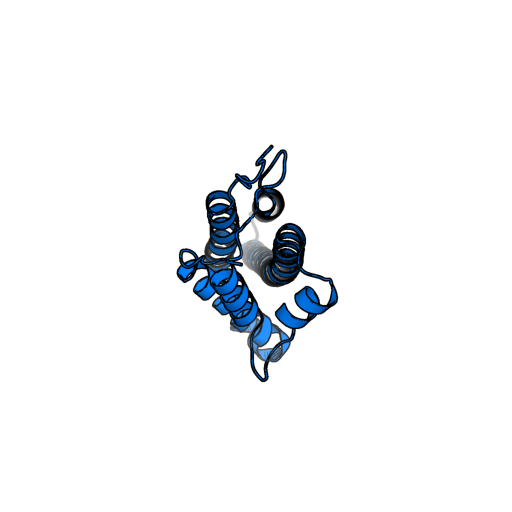VAL A N 1
ATOM 1299 C CA . VAL A 1 158 ? 8.252 -7.465 -8.499 1.00 86.06 158 VAL A CA 1
ATOM 1300 C C . VAL A 1 158 ? 8.011 -6.956 -9.915 1.00 86.06 158 VAL A C 1
ATOM 1302 O O . VAL A 1 158 ? 8.512 -5.899 -10.297 1.00 86.06 158 VAL A O 1
ATOM 1305 N N . SER A 1 159 ? 7.215 -7.693 -10.687 1.00 87.75 159 SER A N 1
ATOM 1306 C CA . SER A 1 159 ? 6.734 -7.202 -11.982 1.00 87.75 159 SER A CA 1
ATOM 1307 C C . SER A 1 159 ? 5.789 -6.010 -11.804 1.00 87.75 159 SER A C 1
ATOM 1309 O O . SER A 1 159 ? 5.142 -5.850 -10.767 1.00 87.75 159 SER A O 1
ATOM 1311 N N . ILE A 1 160 ? 5.664 -5.183 -12.841 1.00 88.69 160 ILE A N 1
ATOM 1312 C CA . ILE A 1 160 ? 4.762 -4.028 -12.815 1.00 88.69 160 ILE A CA 1
ATOM 1313 C C . ILE A 1 160 ? 3.297 -4.427 -12.557 1.00 88.69 160 ILE A C 1
ATOM 1315 O O . ILE A 1 160 ? 2.604 -3.749 -11.803 1.00 88.69 160 ILE A O 1
ATOM 1319 N N . ASP A 1 161 ? 2.852 -5.562 -13.099 1.00 89.81 161 ASP A N 1
ATOM 1320 C CA . ASP A 1 161 ? 1.490 -6.067 -12.900 1.00 89.81 161 ASP A CA 1
ATOM 1321 C C . ASP A 1 161 ? 1.271 -6.503 -11.448 1.00 89.81 161 ASP A C 1
ATOM 1323 O O . ASP A 1 161 ? 0.311 -6.079 -10.806 1.00 89.81 161 ASP A O 1
ATOM 1327 N N . GLN A 1 162 ? 2.231 -7.243 -10.878 1.00 90.69 162 GLN A N 1
ATOM 1328 C CA . GLN A 1 162 ? 2.205 -7.587 -9.454 1.00 90.69 162 GLN A CA 1
ATOM 1329 C C . GLN A 1 162 ? 2.187 -6.337 -8.574 1.00 90.69 162 GLN A C 1
ATOM 1331 O O . GLN A 1 162 ? 1.484 -6.313 -7.565 1.00 90.69 162 GLN A O 1
ATOM 1336 N N . PHE A 1 163 ? 2.938 -5.291 -8.927 1.00 91.75 163 PHE A N 1
ATOM 1337 C CA . PHE A 1 163 ? 2.871 -4.032 -8.193 1.00 91.75 163 PHE A CA 1
ATOM 1338 C C . PHE A 1 163 ? 1.452 -3.456 -8.212 1.00 91.75 163 PHE A C 1
ATOM 1340 O O . PHE A 1 163 ? 0.934 -3.103 -7.150 1.00 91.75 163 PHE A O 1
ATOM 1347 N N . TRP A 1 164 ? 0.808 -3.374 -9.380 1.00 93.44 164 TRP A N 1
ATOM 1348 C CA . TRP A 1 164 ? -0.530 -2.793 -9.491 1.00 93.44 164 TRP A CA 1
ATOM 1349 C C . TRP A 1 164 ? -1.588 -3.593 -8.741 1.00 93.44 164 TRP A C 1
ATOM 1351 O O . TRP A 1 164 ? -2.418 -2.987 -8.061 1.00 93.44 164 TRP A O 1
ATOM 1361 N N . ASP A 1 165 ? -1.522 -4.922 -8.789 1.00 93.19 165 ASP A N 1
ATOM 1362 C CA . ASP A 1 165 ? -2.438 -5.795 -8.052 1.00 93.19 165 ASP A CA 1
ATOM 1363 C C . ASP A 1 165 ? -2.343 -5.556 -6.541 1.00 93.19 165 ASP A C 1
ATOM 1365 O O . ASP A 1 165 ? -3.355 -5.352 -5.856 1.00 93.19 165 ASP A O 1
ATOM 1369 N N . LYS A 1 166 ? -1.113 -5.502 -6.018 1.00 93.44 166 LYS A N 1
ATOM 1370 C CA . LYS A 1 166 ? -0.861 -5.289 -4.588 1.00 93.44 166 LYS A CA 1
ATOM 1371 C C . LYS A 1 166 ? -1.174 -3.858 -4.153 1.00 93.44 166 LYS A C 1
ATOM 1373 O O . LYS A 1 166 ? -1.785 -3.648 -3.106 1.00 93.44 166 LYS A O 1
ATOM 1378 N N . HIS A 1 167 ? -0.852 -2.866 -4.979 1.00 95.25 167 HIS A N 1
ATOM 1379 C CA . HIS A 1 167 ? -1.251 -1.482 -4.736 1.00 95.25 167 HIS A CA 1
ATOM 1380 C C . HIS A 1 167 ? -2.782 -1.338 -4.730 1.00 95.25 167 HIS A C 1
ATOM 1382 O O . HIS A 1 167 ? -3.341 -0.591 -3.924 1.00 95.25 167 HIS A O 1
ATOM 1388 N N . ALA A 1 168 ? -3.495 -2.049 -5.606 1.00 95.69 168 ALA A N 1
ATOM 1389 C CA . ALA A 1 168 ? -4.952 -2.033 -5.620 1.00 95.69 168 ALA A CA 1
ATOM 1390 C C . ALA A 1 168 ? -5.538 -2.615 -4.325 1.00 95.69 168 ALA A C 1
ATOM 1392 O O . ALA A 1 168 ? -6.542 -2.095 -3.843 1.00 95.69 168 ALA A O 1
ATOM 1393 N N . ALA A 1 169 ? -4.903 -3.627 -3.722 1.00 96.50 169 ALA A N 1
ATOM 1394 C CA . ALA A 1 169 ? -5.299 -4.136 -2.408 1.00 96.50 169 ALA A CA 1
ATOM 1395 C C . ALA A 1 169 ? -5.159 -3.075 -1.300 1.00 96.50 169 ALA A C 1
ATOM 1397 O O . ALA A 1 169 ? -6.090 -2.907 -0.516 1.00 96.50 169 ALA A O 1
ATOM 1398 N N . ILE A 1 170 ? -4.070 -2.292 -1.284 1.00 96.88 170 ILE A N 1
ATOM 1399 C CA . ILE A 1 170 ? -3.911 -1.147 -0.360 1.00 96.88 170 ILE A CA 1
ATOM 1400 C C . ILE A 1 170 ? -5.021 -0.107 -0.577 1.00 96.88 170 ILE A C 1
ATOM 1402 O O . ILE A 1 170 ? -5.618 0.385 0.381 1.00 96.88 170 ILE A O 1
ATOM 1406 N N . GLY A 1 171 ? -5.334 0.216 -1.834 1.00 96.44 171 GLY A N 1
ATOM 1407 C CA . GLY A 1 171 ? -6.422 1.140 -2.161 1.00 96.44 171 GLY A CA 1
ATOM 1408 C C . GLY A 1 171 ? -7.786 0.634 -1.680 1.00 96.44 171 GLY A C 1
ATOM 1409 O O . GLY A 1 171 ? -8.533 1.379 -1.047 1.00 96.44 171 GLY A O 1
ATOM 1410 N N . ARG A 1 172 ? -8.099 -0.647 -1.920 1.00 97.19 172 ARG A N 1
ATOM 1411 C CA . ARG A 1 172 ? -9.336 -1.283 -1.438 1.00 97.19 172 ARG A CA 1
ATOM 1412 C C . ARG A 1 172 ? -9.406 -1.324 0.084 1.00 97.19 172 ARG A C 1
ATOM 1414 O O . ARG A 1 172 ? -10.472 -1.056 0.625 1.00 97.19 172 ARG A O 1
ATOM 1421 N N . PHE A 1 173 ? -8.286 -1.585 0.758 1.00 97.38 173 PHE A N 1
ATOM 1422 C CA . PHE A 1 173 ? -8.198 -1.571 2.217 1.00 97.38 173 PHE A CA 1
ATOM 1423 C C . PHE A 1 173 ? -8.652 -0.222 2.783 1.00 97.38 173 PHE A C 1
ATOM 1425 O O . PHE A 1 173 ? -9.551 -0.166 3.619 1.00 97.38 173 PHE A O 1
ATOM 1432 N N . TRP A 1 174 ? -8.089 0.878 2.274 1.00 97.06 174 TRP A N 1
ATOM 1433 C CA . TRP A 1 174 ? -8.470 2.213 2.732 1.00 97.06 174 TRP A CA 1
ATOM 1434 C C . TRP A 1 174 ? -9.888 2.603 2.321 1.00 97.06 174 TRP A C 1
ATOM 1436 O O . TRP A 1 174 ? -10.597 3.209 3.116 1.00 97.06 174 TRP A O 1
ATOM 1446 N N . SER A 1 175 ? -10.320 2.242 1.111 1.00 95.81 175 SER A N 1
ATOM 1447 C CA . SER A 1 175 ? -11.682 2.524 0.645 1.00 95.81 175 SER A CA 1
ATOM 1448 C C . SER A 1 175 ? -12.737 1.829 1.500 1.00 95.81 175 SER A C 1
ATOM 1450 O O . SER A 1 175 ? -13.693 2.467 1.913 1.00 95.81 175 SER A O 1
ATOM 1452 N N . LYS A 1 176 ? -12.549 0.547 1.820 1.00 95.38 176 LYS A N 1
ATOM 1453 C CA . LYS A 1 176 ? -13.475 -0.181 2.693 1.00 95.38 176 LYS A CA 1
ATOM 1454 C C . LYS A 1 176 ? -13.490 0.415 4.101 1.00 95.38 176 LYS A C 1
ATOM 1456 O O . LYS A 1 176 ? -14.559 0.606 4.655 1.00 95.38 176 LYS A O 1
ATOM 1461 N N . LEU A 1 177 ? -12.337 0.801 4.657 1.00 94.25 177 LEU A N 1
ATOM 1462 C CA . LEU A 1 177 ? -12.300 1.500 5.950 1.00 94.25 177 LEU A CA 1
ATOM 1463 C C . LEU A 1 177 ? -13.049 2.838 5.941 1.00 94.25 177 LEU A C 1
ATOM 1465 O O . LEU A 1 177 ? -13.650 3.199 6.945 1.00 94.25 177 LEU A O 1
ATOM 1469 N N . VAL A 1 178 ? -13.030 3.566 4.822 1.00 92.94 178 VAL A N 1
ATOM 1470 C CA . VAL A 1 178 ? -13.852 4.775 4.656 1.00 92.94 178 VAL A CA 1
ATOM 1471 C C . VAL A 1 178 ? -15.343 4.455 4.776 1.00 92.94 178 VAL A C 1
ATOM 1473 O O . VAL A 1 178 ? -16.076 5.242 5.375 1.00 92.94 178 VAL A O 1
ATOM 1476 N N . ASP A 1 179 ? -15.777 3.327 4.218 1.00 91.00 179 ASP A N 1
ATOM 1477 C CA . ASP A 1 179 ? -17.179 2.903 4.227 1.00 91.00 179 ASP A CA 1
ATOM 1478 C C . ASP A 1 179 ? -17.627 2.385 5.607 1.00 91.00 179 ASP A C 1
ATOM 1480 O O . ASP A 1 179 ? -18.792 2.541 5.965 1.00 91.00 179 ASP A O 1
ATOM 1484 N N . GLU A 1 180 ? -16.705 1.823 6.394 1.00 90.75 180 GLU A N 1
ATOM 1485 C CA . GLU A 1 180 ? -16.949 1.327 7.761 1.00 90.75 180 GLU A CA 1
ATOM 1486 C C . GLU A 1 180 ? -16.947 2.450 8.827 1.00 90.75 180 GLU A C 1
ATOM 1488 O O . GLU A 1 180 ? -17.316 2.226 9.980 1.00 90.75 180 GLU A O 1
ATOM 1493 N N . GLU A 1 181 ? -16.513 3.669 8.481 1.00 90.19 181 GLU A N 1
ATOM 1494 C CA . GLU A 1 181 ? -16.496 4.807 9.407 1.00 90.19 181 GLU A CA 1
ATOM 1495 C C . GLU A 1 181 ? -17.871 5.469 9.566 1.00 90.19 181 GLU A C 1
ATOM 1497 O O . GLU A 1 181 ? -18.391 6.127 8.658 1.00 90.19 181 GLU A O 1
ATOM 1502 N N . ASP A 1 182 ? -18.393 5.425 10.792 1.00 84.06 182 ASP A N 1
ATOM 1503 C CA . ASP A 1 182 ? -19.693 5.986 11.144 1.00 84.06 182 ASP A CA 1
ATOM 1504 C C . ASP A 1 182 ? -19.578 7.306 11.916 1.00 84.06 182 ASP A C 1
ATOM 1506 O O . ASP A 1 182 ? -18.692 7.515 12.752 1.00 84.06 182 ASP A O 1
ATOM 1510 N N . PHE A 1 183 ? -20.537 8.211 11.698 1.00 75.31 183 PHE A N 1
ATOM 1511 C CA . PHE A 1 183 ? -20.708 9.355 12.594 1.00 75.31 183 PHE A CA 1
ATOM 1512 C C . PHE A 1 183 ? -21.107 8.849 13.985 1.00 75.31 183 PHE A C 1
ATOM 1514 O O . PHE A 1 183 ? -22.117 8.155 14.136 1.00 75.31 183 PHE A O 1
ATOM 1521 N N . CYS A 1 184 ? -20.362 9.246 15.021 1.00 60.81 184 CYS A N 1
ATOM 1522 C CA . CYS A 1 184 ? -20.773 9.019 16.404 1.00 60.81 184 CYS A CA 1
ATOM 1523 C C . CYS A 1 184 ? -22.180 9.600 16.630 1.00 60.81 184 CYS A C 1
ATOM 1525 O O . CYS A 1 184 ? -22.357 10.812 16.722 1.00 60.81 184 CYS A O 1
ATOM 1527 N N . ARG A 1 185 ? -23.196 8.733 16.750 1.00 47.25 185 ARG A N 1
ATOM 1528 C CA . ARG A 1 185 ? -24.587 9.124 17.060 1.00 47.25 185 ARG A CA 1
ATOM 1529 C C . ARG A 1 185 ? -24.791 9.618 18.499 1.00 47.25 185 ARG A 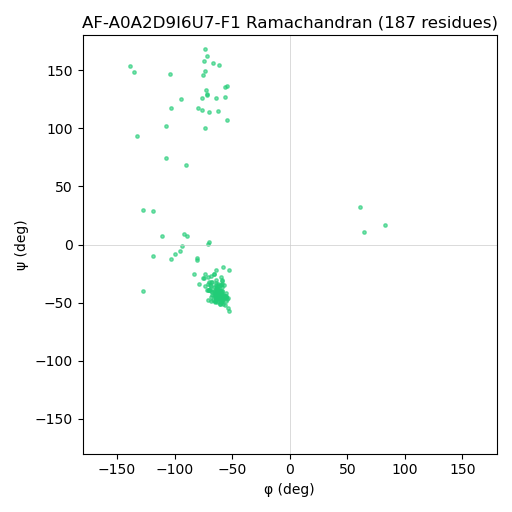C 1
ATOM 1531 O O . ARG A 1 185 ? -25.916 9.926 18.876 1.00 47.25 185 ARG A O 1
ATOM 1538 N N . SER A 1 186 ? -23.749 9.710 19.319 1.00 46.31 186 SER A N 1
ATOM 1539 C CA . SER A 1 186 ? -23.858 10.162 20.707 1.00 46.31 186 SER A CA 1
ATOM 1540 C C . SER A 1 186 ? -23.679 11.678 20.829 1.00 46.31 186 SER A C 1
ATOM 1542 O O . SER A 1 186 ? -22.707 12.149 21.411 1.00 46.31 186 SER A O 1
ATOM 1544 N N . PHE A 1 187 ? -24.646 12.438 20.320 1.00 41.19 187 PHE A N 1
ATOM 1545 C CA . PHE A 1 187 ? -25.025 13.700 20.956 1.00 41.19 187 PHE A CA 1
ATOM 1546 C C . PHE A 1 187 ? -26.383 13.478 21.614 1.00 41.19 187 PHE A C 1
ATOM 1548 O O . PHE A 1 187 ? -27.423 13.886 21.102 1.00 41.19 187 PHE A O 1
ATOM 1555 N N . SER A 1 188 ? -26.369 12.760 22.735 1.00 33.44 188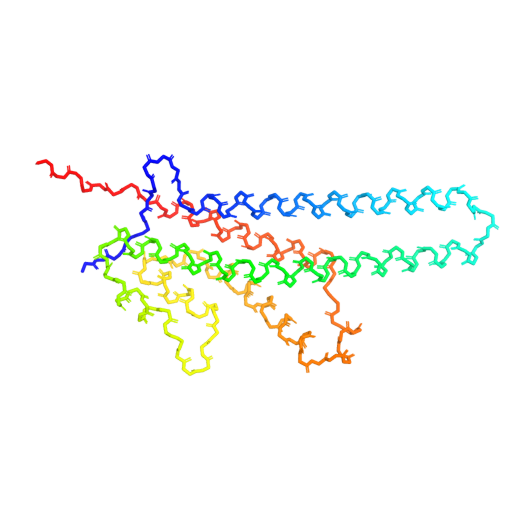 SER A N 1
ATOM 1556 C CA . SER A 1 188 ? -27.466 12.844 23.692 1.00 33.44 188 SER A CA 1
ATOM 1557 C C . SER A 1 188 ? -27.318 14.199 24.381 1.00 33.44 188 SER A C 1
ATOM 1559 O O . SER A 1 188 ? -26.426 14.361 25.214 1.00 33.44 188 SER A O 1
ATOM 1561 N N . VAL A 1 189 ? -28.110 15.180 23.942 1.00 35.56 189 VAL A N 1
ATOM 1562 C CA . VAL A 1 189 ? -28.373 16.414 24.699 1.00 35.56 189 VAL A CA 1
ATOM 1563 C C . VAL A 1 189 ? -29.180 16.061 25.942 1.00 35.56 189 VAL A C 1
ATOM 1565 O O . VAL A 1 189 ? -30.089 15.208 25.809 1.00 35.56 189 VAL A O 1
#

Sequence (189 aa):
MALKLVRGFIMPSALKYLMQSLHRKSALEYLVHGTSLVHREILEHYKEDPCFAEFEVYNRNSILETLVQGAYVREFHLWEKEAKEYFSDQFFNNGLSFSDIRCQFEKKKNESIVDVVVRQLTAFDVQSLADELVEIDSMRIQVNKAKHDPGVLLDHFVSIDQFWDKHAAIGRFWSKLVDEEDFCRSFSV

Solvent-accessible surface area (backbone atoms only — not comparable to full-atom values): 10627 Å² total; per-residue (Å²): 131,88,50,56,47,58,30,45,100,87,49,43,65,38,45,58,57,30,53,54,49,52,54,50,51,51,53,50,53,52,49,57,50,49,53,54,50,54,52,49,56,52,46,67,75,46,72,87,39,69,70,57,50,54,52,50,52,52,50,51,50,54,51,51,43,52,52,42,41,53,49,50,50,47,51,55,55,48,49,58,52,52,50,54,55,50,52,49,53,34,42,45,75,64,70,51,50,73,70,58,51,53,59,67,68,59,72,56,91,93,54,52,73,61,56,51,49,53,53,51,34,52,57,37,72,50,72,93,53,58,72,33,49,55,49,51,44,54,48,52,54,53,50,51,48,53,71,76,33,76,80,48,48,80,81,62,68,51,49,69,66,60,43,51,57,46,51,47,28,57,43,48,47,25,50,52,49,35,71,63,36,38,72,76,81,80,75,82,125

Secondary structure (DSSP, 8-state):
-----BPPSSS-HHHHHHHHHHHHHHHHHHHHHHHHHHHHHHHHHSTT-HHHHHHHHHHHHHHHHHHHHHHHHHHHHHHHHHHHHHHHHHHHHTT--HHHHHHHH-PPTT--HHHHHHHHHHHTT--TTHHHHHHHHHHHHHHHHHHH-TTGGGT-PPPHHHHHHHHHHHHHHHHHHHHH-B-------

Mean predicted aligned error: 6.24 Å